Protein AF-0000000066377745 (afdb_homodimer)

Organism: Candida albicans (str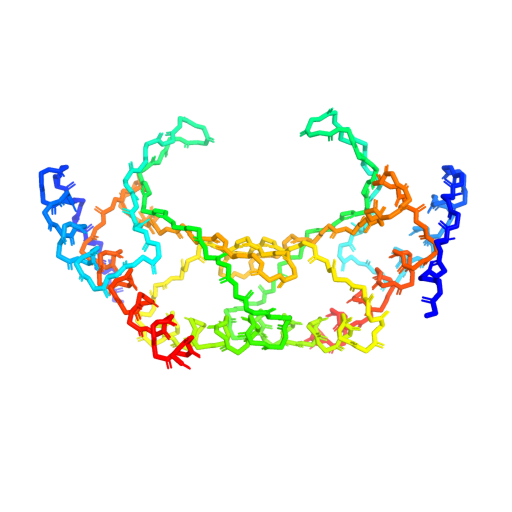ain SC5314 / ATCC MYA-2876) (NCBI:txid237561)

GO terms:
  GO:0036170 filamentous growth of a population of unicellular organisms in response to starvation (P, IMP)
  GO:0036180 filamentous growth of a population of unicellular organisms in response to biotic stimulus (P, IMP)
  GO:0030447 filamentous growth (P, IMP)
  GO:0009267 cellular response to starvation (P, IMP)

Nearest PDB structures (foldseek):
  3jst-assembly2_B  TM=9.081E-01  e=1.764E-08  Brucella melitensis
  4wil-assembly1_A  TM=8.881E-01  e=4.723E-08  Mus musculus
  1ru0-assembly1_A  TM=8.923E-01  e=5.751E-08  Mus musculus
  3hxa-assembly1_D  TM=8.837E-01  e=5.751E-08  Rattus norvegicus
  2v6u-assembly1_A  TM=8.441E-01  e=7.003E-08  Toxoplasma gondii RH

Structure (mmCIF, N/CA/C/O backbone):
data_AF-0000000066377745-model_v1
#
loop_
_entity.id
_entity.type
_entity.pdbx_description
1 polymer '4a-hydroxytetrahydrobiopterin dehydratase'
#
loop_
_atom_site.group_PDB
_atom_site.id
_atom_site.type_symbol
_atom_site.label_atom_id
_atom_site.label_alt_id
_atom_site.label_comp_id
_atom_site.label_asym_id
_atom_site.label_entity_id
_atom_site.label_seq_id
_atom_site.pdbx_PDB_ins_code
_atom_site.Cartn_x
_atom_site.Cartn_y
_atom_site.Cartn_z
_atom_site.occupancy
_atom_site.B_iso_or_equiv
_atom_site.auth_seq_id
_atom_site.auth_comp_id
_atom_site.auth_asym_id
_atom_site.auth_atom_id
_atom_site.pdbx_PDB_model_num
ATOM 1 N N . MET A 1 1 ? 21.172 22.438 -2.711 1 38.66 1 MET A N 1
ATOM 2 C CA . MET A 1 1 ? 20.328 23.234 -1.836 1 38.66 1 MET A CA 1
ATOM 3 C C . MET A 1 1 ? 19.891 22.422 -0.615 1 38.66 1 MET A C 1
ATOM 5 O O . MET A 1 1 ? 19.531 21.25 -0.734 1 38.66 1 MET A O 1
ATOM 9 N N . SER A 1 2 ? 20.266 22.812 0.542 1 44.47 2 SER A N 1
ATOM 10 C CA . SER A 1 2 ? 20.094 22.141 1.822 1 44.47 2 SER A CA 1
ATOM 11 C C . SER A 1 2 ? 18.656 21.703 2.033 1 44.47 2 SER A C 1
ATOM 13 O O . SER A 1 2 ? 17.719 22.453 1.75 1 44.47 2 SER A O 1
ATOM 15 N N . ARG A 1 3 ? 18.359 20.453 1.811 1 57.22 3 ARG A N 1
ATOM 16 C CA . ARG A 1 3 ? 16.969 20.078 1.999 1 57.22 3 ARG A CA 1
ATOM 17 C C . ARG A 1 3 ? 16.406 20.641 3.303 1 57.22 3 ARG A C 1
ATOM 19 O O . ARG A 1 3 ? 17.031 20.5 4.355 1 57.22 3 ARG A O 1
ATOM 26 N N . ARG A 1 4 ? 15.594 21.672 3.271 1 63.56 4 ARG A N 1
ATOM 27 C CA . ARG A 1 4 ? 14.984 22.281 4.449 1 63.56 4 ARG A CA 1
ATOM 28 C C . ARG A 1 4 ? 14.352 21.219 5.344 1 63.56 4 ARG A C 1
ATOM 30 O O . ARG A 1 4 ? 13.477 20.469 4.902 1 63.56 4 ARG A O 1
ATOM 37 N N . VAL A 1 5 ? 15.094 20.906 6.414 1 76.69 5 VAL A N 1
ATOM 38 C CA . VAL A 1 5 ? 14.531 20.031 7.426 1 76.69 5 VAL A CA 1
ATOM 39 C C . VAL A 1 5 ? 13.484 20.781 8.242 1 76.69 5 VAL A C 1
ATOM 41 O O . VAL A 1 5 ? 13.789 21.812 8.859 1 76.69 5 VAL A O 1
ATOM 44 N N . LEU A 1 6 ? 12.195 20.484 8.125 1 87.56 6 LEU A N 1
ATOM 45 C CA . LEU A 1 6 ? 11.125 21.094 8.914 1 87.56 6 LEU A CA 1
ATOM 46 C C . LEU A 1 6 ? 11.211 20.641 10.367 1 87.56 6 LEU A C 1
ATOM 48 O O . LEU A 1 6 ? 11.562 19.484 10.648 1 87.56 6 LEU A O 1
ATOM 52 N N . PRO A 1 7 ? 10.93 21.531 11.242 1 94.12 7 PRO A N 1
ATOM 53 C CA . PRO A 1 7 ? 10.938 21.141 12.648 1 94.12 7 PRO A CA 1
ATOM 54 C C . PRO A 1 7 ? 9.797 20.188 13.016 1 94.12 7 PRO A C 1
ATOM 56 O O . PRO A 1 7 ? 8.695 20.312 12.477 1 94.12 7 PRO A O 1
ATOM 59 N N . ALA A 1 8 ? 10.117 19.359 13.992 1 97 8 ALA A N 1
ATOM 60 C CA . ALA A 1 8 ? 9.062 18.531 14.578 1 97 8 ALA A CA 1
ATOM 61 C C . ALA A 1 8 ? 8.039 19.391 15.312 1 97 8 ALA A C 1
ATOM 63 O O . ALA A 1 8 ? 8.406 20.359 15.984 1 97 8 ALA A O 1
ATOM 64 N N . LEU A 1 9 ? 6.816 19.031 15.211 1 98 9 LEU A N 1
ATOM 65 C CA . LEU A 1 9 ? 5.75 19.734 15.93 1 98 9 LEU A CA 1
ATOM 66 C C . LEU A 1 9 ? 5.594 19.172 17.344 1 98 9 LEU A C 1
ATOM 68 O O . LEU A 1 9 ? 5.812 17.984 17.562 1 98 9 LEU A O 1
ATOM 72 N N . HIS A 1 10 ? 5.145 20.062 18.219 1 97.38 10 HIS A N 1
ATOM 73 C CA . HIS A 1 10 ? 4.699 19.594 19.531 1 97.38 10 HIS A CA 1
ATOM 74 C C . HIS A 1 10 ? 3.359 18.875 19.438 1 97.38 10 HIS A C 1
ATOM 76 O O . HIS A 1 10 ? 2.527 19.203 18.578 1 97.38 10 HIS A O 1
ATOM 82 N N . GLU A 1 11 ? 3.174 17.953 20.359 1 98 11 GLU A N 1
ATOM 83 C CA . GLU A 1 11 ? 1.97 17.141 20.312 1 98 11 GLU A CA 1
ATOM 84 C C . GLU A 1 11 ? 0.711 18 20.344 1 98 11 GLU A C 1
ATOM 86 O O . GLU A 1 11 ? -0.291 17.656 19.703 1 98 11 GLU A O 1
ATOM 91 N N . ILE A 1 12 ? 0.745 19.062 21.078 1 98.25 12 ILE A N 1
ATOM 92 C CA . ILE A 1 12 ? -0.428 19.922 21.172 1 98.25 12 ILE A CA 1
ATOM 93 C C . ILE A 1 12 ? -0.771 20.5 19.797 1 98.25 12 ILE A C 1
ATOM 95 O O . ILE A 1 12 ? -1.946 20.578 19.438 1 98.25 12 ILE A O 1
ATOM 99 N N . ALA A 1 13 ? 0.194 20.906 19.078 1 98.44 13 ALA A N 1
ATOM 100 C CA . ALA A 1 13 ? -0.013 21.422 17.719 1 98.44 13 ALA A CA 1
ATOM 101 C C . ALA A 1 13 ? -0.526 20.328 16.781 1 98.44 13 ALA A C 1
ATOM 103 O O . ALA A 1 13 ? -1.379 20.578 15.938 1 98.44 13 ALA A O 1
ATOM 104 N N . ILE A 1 14 ? -0.027 19.141 16.891 1 98.75 14 ILE A N 1
ATOM 105 C CA . ILE A 1 14 ? -0.454 18.016 16.094 1 98.75 14 ILE A CA 1
ATOM 106 C C . ILE A 1 14 ? -1.936 17.734 16.328 1 98.75 14 ILE A C 1
ATOM 108 O O . ILE A 1 14 ? -2.711 17.594 15.383 1 98.75 14 ILE A O 1
ATOM 112 N N . ARG A 1 15 ? -2.289 17.688 17.578 1 98.5 15 ARG A N 1
ATOM 113 C CA . ARG A 1 15 ? -3.662 17.375 17.953 1 98.5 15 ARG A CA 1
ATOM 114 C C . ARG A 1 15 ? -4.625 18.453 17.469 1 98.5 15 ARG A C 1
ATOM 116 O O . ARG A 1 15 ? -5.734 18.141 17.016 1 98.5 15 ARG A O 1
ATOM 123 N N . GLN A 1 16 ? -4.246 19.641 17.547 1 98.62 16 GLN A N 1
ATOM 124 C CA . GLN A 1 16 ? -5.074 20.734 17.031 1 98.62 16 GLN A CA 1
ATOM 125 C C . GLN A 1 16 ? -5.258 20.609 15.516 1 98.62 16 GLN A C 1
ATOM 127 O O . GLN A 1 16 ? -6.363 20.797 15.008 1 98.62 16 GLN A O 1
ATOM 132 N N . GLY A 1 17 ? -4.145 20.344 14.812 1 98.75 17 GLY A N 1
ATOM 133 C CA . GLY A 1 17 ? -4.242 20.125 13.383 1 98.75 17 GLY A CA 1
ATOM 134 C C . GLY A 1 17 ? -5.188 18.984 13.023 1 98.75 17 GLY A C 1
ATOM 135 O O . GLY A 1 17 ? -5.977 19.109 12.086 1 98.75 17 GLY A O 1
ATOM 136 N N . LEU A 1 18 ? -5.098 17.953 13.789 1 98.88 18 LEU A N 1
ATOM 137 C CA . LEU A 1 18 ? -5.938 16.781 13.531 1 98.88 18 LEU A CA 1
ATOM 138 C C . LEU A 1 18 ? -7.406 17.109 13.781 1 98.88 18 LEU A C 1
ATOM 140 O O . LEU A 1 18 ? -8.289 16.578 13.094 1 98.88 18 LEU A O 1
ATOM 144 N N . GLU A 1 19 ? -7.633 17.906 14.797 1 98.69 19 GLU A N 1
ATOM 145 C CA . GLU A 1 19 ? -9.008 18.344 15.031 1 98.69 19 GLU A CA 1
ATOM 146 C C . GLU A 1 19 ? -9.586 19.031 13.797 1 98.69 19 GLU A C 1
ATOM 148 O O . GLU A 1 19 ? -10.727 18.766 13.406 1 98.69 19 GLU A O 1
ATOM 153 N N . ASN A 1 20 ? -8.852 19.906 13.234 1 98.56 20 ASN A N 1
ATOM 154 C CA . ASN A 1 20 ? -9.281 20.609 12.039 1 98.56 20 ASN A CA 1
ATOM 155 C C . ASN A 1 20 ? -9.508 19.656 10.875 1 98.56 20 ASN A C 1
ATOM 157 O O . ASN A 1 20 ? -10.508 19.75 10.164 1 98.56 20 ASN A O 1
ATOM 161 N N . ILE A 1 21 ? -8.656 18.75 10.641 1 98.81 21 ILE A N 1
ATOM 162 C CA . ILE A 1 21 ? -8.734 17.781 9.547 1 98.81 21 ILE A CA 1
ATOM 163 C C . ILE A 1 21 ? -9.953 16.891 9.742 1 98.81 21 ILE A C 1
ATOM 165 O O . ILE A 1 21 ? -10.711 16.641 8.805 1 98.81 21 ILE A O 1
ATOM 169 N N . ASN A 1 22 ? -10.125 16.453 10.953 1 98.75 22 ASN A N 1
ATOM 170 C CA . ASN A 1 22 ? -11.164 15.469 11.242 1 98.75 22 ASN A CA 1
ATOM 171 C C . ASN A 1 22 ? -12.555 16.094 11.18 1 98.75 22 ASN A C 1
ATOM 173 O O . ASN A 1 22 ? -13.555 15.375 11.062 1 98.75 22 ASN A O 1
ATOM 177 N N . GLN A 1 23 ? -12.602 17.344 11.203 1 98.38 23 GLN A N 1
ATOM 178 C CA . GLN A 1 23 ? -13.875 18.031 11.023 1 98.38 23 GLN A CA 1
ATOM 179 C C . GLN A 1 23 ? -14.398 17.859 9.602 1 98.38 23 GLN A C 1
ATOM 181 O O . GLN A 1 23 ? -15.594 18.016 9.344 1 98.38 23 GLN A O 1
ATOM 186 N N . LEU A 1 24 ? -13.5 17.594 8.719 1 97.56 24 LEU A N 1
ATOM 187 C CA . LEU A 1 24 ? -13.898 17.391 7.328 1 97.56 24 LEU A CA 1
ATOM 188 C C . LEU A 1 24 ? -14.766 16.156 7.176 1 97.56 24 LEU A C 1
ATOM 190 O O . LEU A 1 24 ? -15.469 16 6.176 1 97.56 24 LEU A O 1
ATOM 194 N N . GLY A 1 25 ? -14.656 15.148 8.117 1 97.31 25 GLY A N 1
ATOM 195 C CA . GLY A 1 25 ? -15.5 13.961 8.078 1 97.31 25 GLY A CA 1
ATOM 196 C C . GLY A 1 25 ? -14.758 12.695 8.461 1 97.31 25 GLY A C 1
ATOM 197 O O . GLY A 1 25 ? -13.562 12.734 8.758 1 97.31 25 GLY A O 1
ATOM 198 N N . TYR A 1 26 ? -15.516 11.57 8.352 1 97.88 26 TYR A N 1
ATOM 199 C CA . TYR A 1 26 ? -14.961 10.258 8.648 1 97.88 26 TYR A CA 1
ATOM 200 C C . TYR A 1 26 ? -14.344 9.633 7.406 1 97.88 26 TYR A C 1
ATOM 202 O O . TYR A 1 26 ? -14.773 9.906 6.285 1 97.88 26 TYR A O 1
ATOM 210 N N . PRO A 1 27 ? -13.383 8.766 7.676 1 98.62 27 PRO A N 1
ATOM 211 C CA . PRO A 1 27 ? -12.758 8.375 8.945 1 98.62 27 PRO A CA 1
ATOM 212 C C . PRO A 1 27 ? -11.82 9.453 9.492 1 98.62 27 PRO A C 1
ATOM 214 O O . PRO A 1 27 ? -11.508 10.414 8.789 1 98.62 27 PRO A O 1
ATOM 217 N N . HIS A 1 28 ? -11.383 9.289 10.664 1 98.81 28 HIS A N 1
ATOM 218 C CA . HIS A 1 28 ? -10.547 10.281 11.328 1 98.81 28 HIS A CA 1
ATOM 219 C C . HIS A 1 28 ? -9.07 9.883 11.289 1 98.81 28 HIS A C 1
ATOM 221 O O . HIS A 1 28 ? -8.742 8.711 11.469 1 98.81 28 HIS A O 1
ATOM 227 N N . TRP A 1 29 ? -8.273 10.836 11.062 1 98.94 29 TRP A N 1
ATOM 228 C CA . TRP A 1 29 ? -6.832 10.703 11.266 1 98.94 29 TRP A CA 1
ATOM 229 C C . TRP A 1 29 ? -6.492 10.648 12.75 1 98.94 29 TRP A C 1
ATOM 231 O O . TRP A 1 29 ? -7.133 11.32 13.562 1 98.94 29 TRP A O 1
ATOM 241 N N . SER A 1 30 ? -5.449 9.945 13.023 1 98.88 30 SER A N 1
ATOM 242 C CA . SER A 1 30 ? -5 9.805 14.406 1 98.88 30 SER A CA 1
ATOM 243 C C . SER A 1 30 ? -3.488 9.992 14.516 1 98.88 30 SER A C 1
ATOM 245 O O . SER A 1 30 ? -2.766 9.844 13.531 1 98.88 30 SER A O 1
ATOM 247 N N . PHE A 1 31 ? -3.07 10.352 15.719 1 98.88 31 PHE A N 1
ATOM 248 C CA . PHE A 1 31 ? -1.66 10.438 16.078 1 98.88 31 PHE A CA 1
ATOM 249 C C . PHE A 1 31 ? -1.226 9.195 16.844 1 98.88 31 PHE A C 1
ATOM 251 O O . PHE A 1 31 ? -1.841 8.836 17.859 1 98.88 31 PHE A O 1
ATOM 258 N N . VAL A 1 32 ? -0.205 8.562 16.312 1 98.44 32 VAL A N 1
ATOM 259 C CA . VAL A 1 32 ? 0.261 7.328 16.938 1 98.44 32 VAL A CA 1
ATOM 260 C C . VAL A 1 32 ? 1.771 7.402 17.156 1 98.44 32 VAL A C 1
ATOM 262 O O . VAL A 1 32 ? 2.504 7.922 16.328 1 98.44 32 VAL A O 1
ATOM 265 N N . LYS A 1 33 ? 2.229 6.941 18.25 1 97.31 33 LYS A N 1
ATOM 266 C CA . LYS A 1 33 ? 3.646 6.746 18.531 1 97.31 33 LYS A CA 1
ATOM 267 C C . LYS A 1 33 ? 4.039 5.277 18.391 1 97.31 33 LYS A C 1
ATOM 269 O O . LYS A 1 33 ? 3.477 4.406 19.047 1 97.31 33 LYS A O 1
ATOM 274 N N . LEU A 1 34 ? 4.891 5.074 17.531 1 96.12 34 LEU A N 1
ATOM 275 C CA . LEU A 1 34 ? 5.398 3.729 17.297 1 96.12 34 LEU A CA 1
ATOM 276 C C . LEU A 1 34 ? 6.66 3.475 18.125 1 96.12 34 LEU A C 1
ATOM 278 O O . LEU A 1 34 ? 7.5 4.367 18.266 1 96.12 34 LEU A O 1
ATOM 282 N N . ASP A 1 35 ? 6.828 2.262 18.516 1 94.94 35 ASP A N 1
ATOM 283 C CA . ASP A 1 35 ? 7.969 1.915 19.344 1 94.94 35 ASP A CA 1
ATOM 284 C C . ASP A 1 35 ? 9.094 1.305 18.516 1 94.94 35 ASP A C 1
ATOM 286 O O . ASP A 1 35 ? 10.273 1.494 18.828 1 94.94 35 ASP A O 1
ATOM 290 N N . GLU A 1 36 ? 8.734 0.525 17.5 1 89.69 36 GLU A N 1
ATOM 291 C CA . GLU A 1 36 ? 9.742 -0.194 16.719 1 89.69 36 GLU A CA 1
ATOM 292 C C . GLU A 1 36 ? 9.422 -0.153 15.234 1 89.69 36 GLU A C 1
ATOM 294 O O . GLU A 1 36 ? 8.469 -0.787 14.781 1 89.69 36 GLU A O 1
ATOM 299 N N . PRO A 1 37 ? 10.359 0.511 14.594 1 89.25 37 PRO A N 1
ATOM 300 C CA . PRO A 1 37 ? 11.266 1.55 15.086 1 89.25 37 PRO A CA 1
ATOM 301 C C . PRO A 1 37 ? 10.531 2.746 15.688 1 89.25 37 PRO A C 1
ATOM 303 O O . PRO A 1 37 ? 9.352 2.969 15.375 1 89.25 37 PRO A O 1
ATOM 306 N N . PRO A 1 38 ? 11.133 3.469 16.516 1 93.81 38 PRO A N 1
ATOM 307 C CA . PRO A 1 38 ? 10.461 4.629 17.109 1 93.81 38 PRO A CA 1
ATOM 308 C C . PRO A 1 38 ? 10.07 5.676 16.062 1 93.81 38 PRO A C 1
ATOM 310 O O . PRO A 1 38 ? 10.898 6.074 15.242 1 93.81 38 PRO A O 1
ATOM 313 N N . ALA A 1 39 ? 8.836 6.055 16.062 1 96.69 39 ALA A N 1
ATOM 314 C CA . ALA A 1 39 ? 8.328 7.062 15.133 1 96.69 39 ALA A CA 1
ATOM 315 C C . ALA A 1 39 ? 7.012 7.648 15.633 1 96.69 39 ALA A C 1
ATOM 317 O O . ALA A 1 39 ? 6.258 6.984 16.344 1 96.69 39 ALA A O 1
ATOM 318 N N . HIS A 1 40 ? 6.824 8.898 15.336 1 97.81 40 HIS A N 1
ATOM 319 C CA . HIS A 1 40 ? 5.512 9.531 15.406 1 97.81 40 HIS A CA 1
ATOM 320 C C . HIS A 1 40 ? 4.859 9.609 14.031 1 97.81 40 HIS A C 1
ATOM 322 O O . HIS A 1 40 ? 5.469 10.086 13.07 1 97.81 40 HIS A O 1
ATOM 328 N N . VAL A 1 41 ? 3.617 9.133 14.008 1 98.56 41 VAL A N 1
ATOM 329 C CA . VAL A 1 41 ? 2.998 9.094 12.688 1 98.56 41 VAL A CA 1
ATOM 330 C C . VAL A 1 41 ? 1.552 9.57 12.781 1 98.56 41 VAL A C 1
ATOM 332 O O . VAL A 1 41 ? 0.92 9.453 13.836 1 98.56 41 VAL A O 1
ATOM 335 N N . LEU A 1 42 ? 1.117 10.172 11.719 1 98.94 42 LEU A N 1
ATOM 336 C CA . LEU A 1 42 ? -0.312 10.305 11.453 1 98.94 42 LEU A CA 1
ATOM 337 C C . LEU A 1 42 ? -0.839 9.102 10.68 1 98.94 42 LEU A C 1
ATOM 339 O O . LEU A 1 42 ? -0.185 8.617 9.758 1 98.94 42 LEU A O 1
ATOM 343 N N . THR A 1 43 ? -1.988 8.609 11.086 1 98.94 43 THR A N 1
ATOM 344 C CA . THR A 1 43 ? -2.496 7.418 10.414 1 98.94 43 THR A CA 1
ATOM 345 C C . THR A 1 43 ? -4 7.527 10.18 1 98.94 43 THR A C 1
ATOM 347 O O . THR A 1 43 ? -4.691 8.25 10.898 1 98.94 43 THR A O 1
ATOM 350 N N . VAL A 1 44 ? -4.484 6.84 9.164 1 98.94 44 VAL A N 1
ATOM 351 C CA . VAL A 1 44 ? -5.906 6.77 8.859 1 98.94 44 VAL A CA 1
ATOM 352 C C . VAL A 1 44 ? -6.219 5.449 8.156 1 98.94 44 VAL A C 1
ATOM 354 O O . VAL A 1 44 ? -5.336 4.836 7.555 1 98.94 44 VAL A O 1
ATOM 357 N N . HIS A 1 45 ? -7.395 4.98 8.305 1 98.88 45 HIS A N 1
ATOM 358 C CA . HIS A 1 45 ? -7.91 3.785 7.645 1 98.88 45 HIS A CA 1
ATOM 359 C C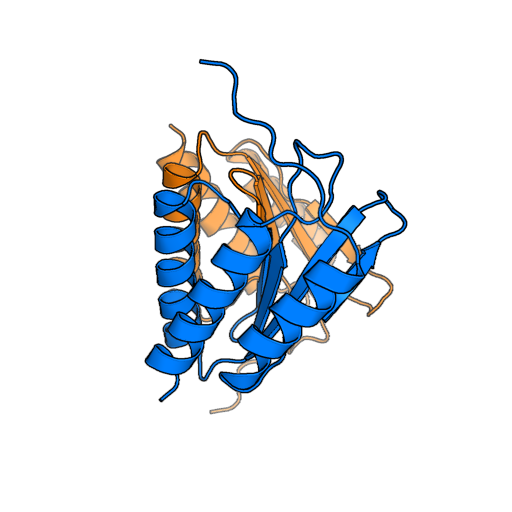 . HIS A 1 45 ? -9.117 4.113 6.773 1 98.88 45 HIS A C 1
ATOM 361 O O . HIS A 1 45 ? -10.18 4.473 7.289 1 98.88 45 HIS A O 1
ATOM 367 N N . TYR A 1 46 ? -8.977 3.951 5.469 1 98.88 46 TYR A N 1
ATOM 368 C CA . TYR A 1 46 ? -10.07 4.18 4.531 1 98.88 46 TYR A CA 1
ATOM 369 C C . TYR A 1 46 ? -10.641 2.857 4.031 1 98.88 46 TYR A C 1
ATOM 371 O O . TYR A 1 46 ? -9.93 1.851 3.969 1 98.88 46 TYR A O 1
ATOM 379 N N . GLN A 1 47 ? -11.914 2.865 3.738 1 98.62 47 GLN A N 1
ATOM 380 C CA . GLN A 1 47 ? -12.586 1.812 2.986 1 98.62 47 GLN A CA 1
ATOM 381 C C . GLN A 1 47 ? -13.414 2.396 1.845 1 98.62 47 GLN A C 1
ATOM 383 O O . GLN A 1 47 ? -14.258 3.27 2.066 1 98.62 47 GLN A O 1
ATOM 388 N N . LEU A 1 48 ? -13.117 1.937 0.682 1 98.5 48 LEU A N 1
ATOM 389 C CA . LEU A 1 48 ? -13.828 2.451 -0.485 1 98.5 48 LEU A CA 1
ATOM 390 C C . LEU A 1 48 ? -14.797 1.411 -1.035 1 98.5 48 LEU A C 1
ATOM 392 O O . LEU A 1 48 ? -14.93 0.32 -0.475 1 98.5 48 LEU A O 1
ATOM 396 N N . LYS A 1 49 ? -15.5 1.747 -2.076 1 97.75 49 LYS A N 1
ATOM 397 C CA . LYS A 1 49 ? -16.625 0.948 -2.559 1 97.75 49 LYS A CA 1
ATOM 398 C C . LYS A 1 49 ? -16.141 -0.344 -3.211 1 97.75 49 LYS A C 1
ATOM 400 O O . LYS A 1 49 ? -16.734 -1.404 -3.02 1 97.75 49 LYS A O 1
ATOM 405 N N . ASN A 1 50 ? -15.18 -0.235 -4.062 1 97.88 50 ASN A N 1
ATOM 406 C CA . ASN A 1 50 ? -14.625 -1.359 -4.809 1 97.88 50 ASN A CA 1
ATOM 407 C C . ASN A 1 50 ? -13.172 -1.11 -5.203 1 97.88 50 ASN A C 1
ATOM 409 O O . ASN A 1 50 ? -12.602 -0.075 -4.859 1 97.88 50 ASN A O 1
ATOM 413 N N . PHE A 1 51 ? -12.617 -2.109 -5.855 1 98.12 51 PHE A N 1
ATOM 414 C CA . PHE A 1 51 ? -11.203 -2.039 -6.223 1 98.12 51 PHE A CA 1
ATOM 415 C C . PHE A 1 51 ? -10.953 -0.878 -7.176 1 98.12 51 PHE A C 1
ATOM 417 O O . PHE A 1 51 ? -9.953 -0.161 -7.039 1 98.12 51 PHE A O 1
ATOM 424 N N . LYS A 1 52 ? -11.828 -0.68 -8.109 1 97.81 52 LYS A N 1
ATOM 425 C CA . LYS A 1 52 ? -11.664 0.385 -9.102 1 97.81 52 LYS A CA 1
ATOM 426 C C . LYS A 1 52 ? -11.609 1.753 -8.422 1 97.81 52 LYS A C 1
ATOM 428 O O . LYS A 1 52 ? -10.695 2.543 -8.695 1 97.81 52 LYS A O 1
ATOM 433 N N . THR A 1 53 ? -12.508 2.045 -7.559 1 98.38 53 THR A N 1
ATOM 434 C CA . THR A 1 53 ? -12.555 3.318 -6.852 1 98.38 53 THR A CA 1
ATOM 435 C C . THR A 1 53 ? -11.352 3.469 -5.93 1 98.38 53 THR A C 1
ATOM 437 O O . THR A 1 53 ? -10.836 4.574 -5.75 1 98.38 53 THR A O 1
ATOM 440 N N . THR A 1 54 ? -10.961 2.363 -5.344 1 98.75 54 THR A N 1
ATOM 441 C CA . THR A 1 54 ? -9.789 2.373 -4.48 1 98.75 54 THR A CA 1
ATOM 442 C C . THR A 1 54 ? -8.547 2.826 -5.25 1 98.75 54 THR A C 1
ATOM 444 O O . THR A 1 54 ? -7.797 3.682 -4.781 1 98.75 54 THR A O 1
ATOM 447 N N . TRP A 1 55 ? -8.406 2.328 -6.438 1 98.69 55 TRP A N 1
ATOM 448 C CA . TRP A 1 55 ? -7.191 2.662 -7.18 1 98.69 55 TRP A CA 1
ATOM 449 C C . TRP A 1 55 ? -7.281 4.066 -7.766 1 98.69 55 TRP A C 1
ATOM 451 O O . TRP A 1 55 ? -6.27 4.762 -7.887 1 98.69 55 TRP A O 1
ATOM 461 N N . GLU A 1 56 ? -8.461 4.508 -8.055 1 98.56 56 GLU A N 1
ATOM 462 C CA . GLU A 1 56 ? -8.633 5.914 -8.406 1 98.56 56 GLU A CA 1
ATOM 463 C C . GLU A 1 56 ? -8.18 6.832 -7.273 1 98.56 56 GLU A C 1
ATOM 465 O O . GLU A 1 56 ? -7.48 7.816 -7.504 1 98.56 56 GLU A O 1
ATOM 470 N N . PHE A 1 57 ? -8.609 6.508 -6.105 1 98.88 57 PHE A N 1
ATOM 471 C CA . PHE A 1 57 ? -8.219 7.266 -4.922 1 98.88 57 PHE A CA 1
ATOM 472 C C . PHE A 1 57 ? -6.711 7.227 -4.727 1 98.88 57 PHE A C 1
ATOM 474 O O . PHE A 1 57 ? -6.078 8.266 -4.508 1 98.88 57 PHE A O 1
ATOM 481 N N . LEU A 1 58 ? -6.121 6.062 -4.871 1 98.94 58 LEU A N 1
ATOM 482 C CA . LEU A 1 58 ? -4.688 5.898 -4.664 1 98.94 58 LEU A CA 1
ATOM 483 C C . LEU A 1 58 ? -3.895 6.672 -5.711 1 98.94 58 LEU A C 1
ATOM 485 O O . LEU A 1 58 ? -2.85 7.25 -5.402 1 98.94 58 LEU A O 1
ATOM 489 N N . ASN A 1 59 ? -4.395 6.691 -6.918 1 98.81 59 ASN A N 1
ATOM 490 C CA . ASN A 1 59 ? -3.742 7.5 -7.941 1 98.81 59 ASN A CA 1
ATOM 491 C C . ASN A 1 59 ? -3.801 8.984 -7.609 1 98.81 59 ASN A C 1
ATOM 493 O O . ASN A 1 59 ? -2.844 9.719 -7.855 1 98.81 59 ASN A O 1
ATOM 497 N N . SER A 1 60 ? -4.887 9.422 -7.082 1 98.62 60 SER A N 1
ATOM 498 C CA . SER A 1 60 ? -5 10.82 -6.676 1 98.62 60 SER A CA 1
ATOM 499 C C . SER A 1 60 ? -4.043 11.141 -5.527 1 98.62 60 SER A C 1
ATOM 501 O O . SER A 1 60 ? -3.461 12.219 -5.48 1 98.62 60 SER A O 1
ATOM 503 N N . VAL A 1 61 ? -3.912 10.25 -4.602 1 98.81 61 VAL A N 1
ATOM 504 C CA . VAL A 1 61 ? -2.98 10.414 -3.492 1 98.81 61 VAL A CA 1
ATOM 505 C C . VAL A 1 61 ? -1.55 10.492 -4.023 1 98.81 61 VAL A C 1
ATOM 507 O O . VAL A 1 61 ? -0.745 11.289 -3.539 1 98.81 61 VAL A O 1
ATOM 510 N N . ALA A 1 62 ? -1.257 9.672 -4.984 1 98.81 62 ALA A N 1
ATOM 511 C CA . ALA A 1 62 ? 0.075 9.68 -5.586 1 98.81 62 ALA A CA 1
ATOM 512 C C . ALA A 1 62 ? 0.377 11.023 -6.234 1 98.81 62 ALA A C 1
ATOM 514 O O . ALA A 1 62 ? 1.502 11.523 -6.152 1 98.81 62 ALA A O 1
ATOM 515 N N . GLU A 1 63 ? -0.564 11.547 -6.867 1 98.38 63 GLU A N 1
ATOM 516 C CA . GLU A 1 63 ? -0.394 12.867 -7.473 1 98.38 63 GLU A CA 1
ATOM 517 C C . GLU A 1 63 ? -0.124 13.93 -6.414 1 98.38 63 GLU A C 1
ATOM 519 O O . GLU A 1 63 ? 0.73 14.797 -6.605 1 98.38 63 GLU A O 1
ATOM 524 N N . LEU A 1 64 ? -0.865 13.922 -5.348 1 98.38 64 LEU A N 1
ATOM 525 C CA . LEU A 1 64 ? -0.633 14.844 -4.238 1 98.38 64 LEU A CA 1
ATOM 526 C C . LEU A 1 64 ? 0.781 14.688 -3.691 1 98.38 64 LEU A C 1
ATOM 528 O O . LEU A 1 64 ? 1.465 15.68 -3.434 1 98.38 64 LEU A O 1
ATOM 532 N N . ALA A 1 65 ? 1.206 13.461 -3.492 1 98.5 65 ALA A N 1
ATOM 533 C CA . ALA A 1 65 ? 2.525 13.156 -2.943 1 98.5 65 ALA A CA 1
ATOM 534 C C . ALA A 1 65 ? 3.633 13.719 -3.832 1 98.5 65 ALA A C 1
ATOM 536 O O . ALA A 1 65 ? 4.594 14.312 -3.336 1 98.5 65 ALA A O 1
ATOM 537 N N . ALA A 1 66 ? 3.414 13.523 -5.121 1 97.94 66 ALA A N 1
ATOM 538 C CA . ALA A 1 66 ? 4.387 14.031 -6.086 1 97.94 66 ALA A CA 1
ATOM 539 C C . ALA A 1 66 ? 4.441 15.555 -6.055 1 97.94 66 ALA A C 1
ATOM 541 O O . ALA A 1 66 ? 5.523 16.141 -6.062 1 97.94 6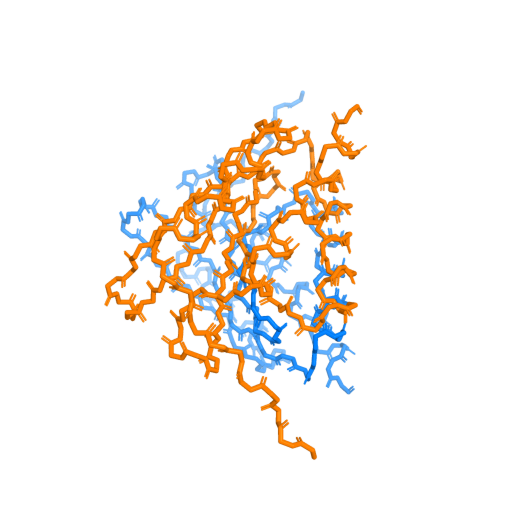6 ALA A O 1
ATOM 542 N N . SER A 1 67 ? 3.334 16.141 -5.984 1 97.38 67 SER A N 1
ATOM 543 C CA . SER A 1 67 ? 3.23 17.594 -6.023 1 97.38 67 SER A CA 1
ATOM 544 C C . SER A 1 67 ? 3.824 18.219 -4.77 1 97.38 67 SER A C 1
ATOM 546 O O . SER A 1 67 ? 4.461 19.281 -4.836 1 97.38 67 SER A O 1
ATOM 548 N N . LYS A 1 68 ? 3.678 17.609 -3.631 1 96 68 LYS A N 1
ATOM 549 C CA . LYS A 1 68 ? 4.098 18.156 -2.344 1 96 68 LYS A CA 1
ATOM 550 C C . LYS A 1 68 ? 5.477 17.641 -1.949 1 96 68 LYS A C 1
ATOM 552 O O . LYS A 1 68 ? 6.055 18.094 -0.958 1 96 68 LYS A O 1
ATOM 557 N N . ARG A 1 69 ? 5.918 16.656 -2.73 1 95.31 69 ARG A N 1
ATOM 558 C CA . ARG A 1 69 ? 7.188 16 -2.441 1 95.31 69 ARG A CA 1
ATOM 559 C C . ARG A 1 69 ? 7.195 15.422 -1.028 1 95.31 69 ARG A C 1
ATOM 561 O O . ARG A 1 69 ? 8.164 15.609 -0.285 1 95.31 69 ARG A O 1
ATOM 568 N N . HIS A 1 70 ? 6.195 14.891 -0.64 1 96.88 70 HIS A N 1
ATOM 569 C CA . HIS A 1 70 ? 5.984 14.219 0.637 1 96.88 70 HIS A CA 1
ATOM 570 C C . HIS A 1 70 ? 5.234 12.906 0.448 1 96.88 70 HIS A C 1
ATOM 572 O O . HIS A 1 70 ? 4.039 12.906 0.145 1 96.88 70 HIS A O 1
ATOM 578 N N . HIS A 1 71 ? 5.977 11.836 0.644 1 97.5 71 HIS A N 1
ATOM 579 C CA . HIS A 1 71 ? 5.461 10.531 0.236 1 97.5 71 HIS A CA 1
ATOM 580 C C . HIS A 1 71 ? 4.969 9.734 1.438 1 97.5 71 HIS A C 1
ATOM 582 O O . HIS A 1 71 ? 5.73 9.484 2.377 1 97.5 71 HIS A O 1
ATOM 588 N N . PRO A 1 72 ? 3.732 9.305 1.371 1 98.62 72 PRO A N 1
ATOM 589 C CA . PRO A 1 72 ? 3.186 8.469 2.447 1 98.62 72 PRO A CA 1
ATOM 590 C C . PRO A 1 72 ? 3.625 7.012 2.35 1 98.62 72 PRO A C 1
ATOM 592 O O . PRO A 1 72 ? 4.109 6.578 1.302 1 98.62 72 PRO A O 1
ATOM 595 N N . THR A 1 73 ? 3.514 6.336 3.473 1 98.5 73 THR A N 1
ATOM 596 C CA . THR A 1 73 ? 3.414 4.879 3.441 1 98.5 73 THR A CA 1
ATOM 597 C C . THR A 1 73 ? 1.967 4.441 3.238 1 98.5 73 THR A C 1
ATOM 599 O O . THR A 1 73 ? 1.055 4.977 3.871 1 98.5 73 THR A O 1
ATOM 602 N N . ILE A 1 74 ? 1.739 3.502 2.348 1 98.94 74 ILE A N 1
ATOM 603 C CA . ILE A 1 74 ? 0.398 3.039 2.01 1 98.94 74 ILE A CA 1
ATOM 604 C C . ILE A 1 74 ? 0.329 1.519 2.139 1 98.94 74 ILE A C 1
ATOM 606 O O . ILE A 1 74 ? 1.217 0.809 1.66 1 98.94 74 ILE A O 1
ATOM 610 N N . ILE A 1 75 ? -0.625 1.015 2.811 1 98.88 75 ILE A N 1
ATOM 611 C CA . ILE A 1 75 ? -1.015 -0.391 2.822 1 98.88 75 ILE A CA 1
ATOM 612 C C . ILE A 1 75 ? -2.426 -0.54 2.258 1 98.88 75 ILE A C 1
ATOM 614 O O . ILE A 1 75 ? -3.357 0.129 2.711 1 98.88 75 ILE A O 1
ATOM 618 N N . THR A 1 76 ? -2.564 -1.412 1.272 1 98.88 76 THR A N 1
ATOM 619 C CA . THR A 1 76 ? -3.891 -1.549 0.684 1 98.88 76 THR A CA 1
ATOM 620 C C . THR A 1 76 ? -4.176 -3.004 0.321 1 98.88 76 THR A C 1
ATOM 622 O O . THR A 1 76 ? -3.273 -3.73 -0.106 1 98.88 76 THR A O 1
ATOM 625 N N . THR A 1 77 ? -5.371 -3.42 0.459 1 98.06 77 THR A N 1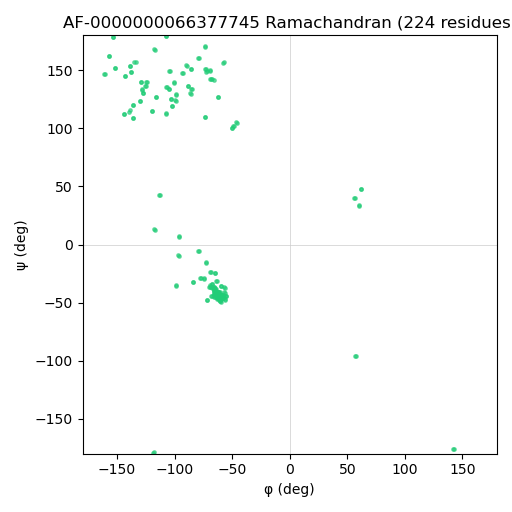
ATOM 626 C CA . THR A 1 77 ? -5.941 -4.695 0.041 1 98.06 77 THR A CA 1
ATOM 627 C C . THR A 1 77 ? -7.379 -4.516 -0.436 1 98.06 77 THR A C 1
ATOM 629 O O . THR A 1 77 ? -8.266 -4.18 0.355 1 98.06 77 THR A O 1
ATOM 632 N N . TYR A 1 78 ? -7.543 -4.719 -1.664 1 97.5 78 TYR A N 1
ATOM 633 C CA . TYR A 1 78 ? -8.836 -4.57 -2.328 1 97.5 78 TYR A CA 1
ATOM 634 C C . TYR A 1 78 ? -9.391 -3.166 -2.127 1 97.5 78 TYR A C 1
ATOM 636 O O . TYR A 1 78 ? -8.938 -2.213 -2.764 1 97.5 78 TYR A O 1
ATOM 644 N N . ASN A 1 79 ? -10.266 -3.012 -1.123 1 98.5 79 ASN A N 1
ATOM 645 C CA . ASN A 1 79 ? -10.914 -1.71 -1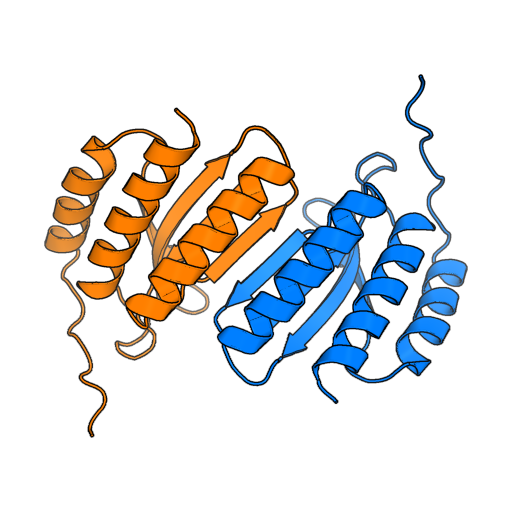.001 1 98.5 79 ASN A CA 1
ATOM 646 C C . ASN A 1 79 ? -10.562 -1.03 0.319 1 98.5 79 ASN A C 1
ATOM 648 O O . ASN A 1 79 ? -11.219 -0.068 0.721 1 98.5 79 ASN A O 1
ATOM 652 N N . LYS A 1 80 ? -9.547 -1.609 0.971 1 98.81 80 LYS A N 1
ATOM 653 C CA . LYS A 1 80 ? -9.062 -1.054 2.232 1 98.81 80 LYS A CA 1
ATOM 654 C C . LYS A 1 80 ? -7.711 -0.367 2.051 1 98.81 80 LYS A C 1
ATOM 656 O O . LYS A 1 80 ? -6.82 -0.903 1.389 1 98.81 80 LYS A O 1
ATOM 661 N N . VAL A 1 81 ? -7.566 0.826 2.643 1 98.94 81 VAL A N 1
ATOM 662 C CA . VAL A 1 81 ? -6.355 1.624 2.492 1 98.94 81 VAL A CA 1
ATOM 663 C C . VAL A 1 81 ? -5.938 2.186 3.848 1 98.94 81 VAL A C 1
ATOM 665 O O . VAL A 1 81 ? -6.688 2.936 4.477 1 98.94 81 VAL A O 1
ATOM 668 N N . ASP A 1 82 ? -4.781 1.849 4.258 1 98.94 82 ASP A N 1
ATOM 669 C CA . ASP A 1 82 ? -4.133 2.477 5.406 1 98.94 82 ASP A CA 1
ATOM 670 C C . ASP A 1 82 ? -3.025 3.428 4.953 1 98.94 82 ASP A C 1
ATOM 672 O O . ASP A 1 82 ? -2.18 3.061 4.133 1 98.94 82 ASP A O 1
ATOM 676 N N . ILE A 1 83 ? -3.023 4.598 5.527 1 98.94 83 ILE A N 1
ATOM 677 C CA . ILE A 1 83 ? -1.999 5.578 5.184 1 98.94 83 ILE A CA 1
ATOM 678 C C . ILE A 1 83 ? -1.278 6.039 6.449 1 98.94 83 ILE A C 1
ATOM 680 O O . ILE A 1 83 ? -1.911 6.27 7.48 1 98.94 83 ILE A O 1
ATOM 684 N N . GLN A 1 84 ? -0.016 6.137 6.379 1 98.75 84 GLN A N 1
ATOM 685 C CA . GLN A 1 84 ? 0.827 6.703 7.426 1 98.75 84 GLN A CA 1
ATOM 686 C C . GLN A 1 84 ? 1.689 7.84 6.887 1 98.75 84 GLN A C 1
ATOM 688 O O . GLN A 1 84 ? 2.223 7.75 5.781 1 98.75 84 GLN A O 1
ATOM 693 N N . LEU A 1 85 ? 1.811 8.883 7.699 1 98.69 85 LEU A N 1
ATOM 694 C CA . LEU A 1 85 ? 2.631 10.031 7.355 1 98.69 85 LEU A CA 1
ATOM 695 C C . LEU A 1 85 ? 3.609 10.359 8.477 1 98.69 85 LEU A C 1
ATOM 697 O O . LEU A 1 85 ? 3.229 10.391 9.648 1 98.69 85 LEU A O 1
ATOM 701 N N . THR A 1 86 ? 4.801 10.578 8.156 1 98.06 86 THR A N 1
ATOM 702 C CA . THR A 1 86 ? 5.879 11.039 9.023 1 98.06 86 THR A CA 1
ATOM 703 C C . THR A 1 86 ? 6.98 11.711 8.211 1 98.06 86 THR A C 1
ATOM 705 O O . THR A 1 86 ? 7.031 11.562 6.988 1 98.06 86 THR A O 1
ATOM 708 N N . THR A 1 87 ? 7.801 12.469 8.883 1 96.81 87 THR A N 1
ATOM 709 C CA . THR A 1 87 ? 8.961 13.062 8.219 1 96.81 87 THR A CA 1
ATOM 710 C C . THR A 1 87 ? 10.242 12.383 8.672 1 96.81 87 THR A C 1
ATOM 712 O O . THR A 1 87 ? 10.68 12.555 9.812 1 96.81 87 THR A O 1
ATOM 715 N N . HIS A 1 88 ? 10.805 11.711 7.711 1 92.56 88 HIS A N 1
ATOM 716 C CA . HIS A 1 88 ? 11.977 10.898 8.016 1 92.56 88 HIS A CA 1
ATOM 717 C C . HIS A 1 88 ? 13.172 11.773 8.391 1 92.56 88 HIS A C 1
ATOM 719 O O . HIS A 1 88 ? 13.961 11.414 9.266 1 92.56 88 HIS A O 1
ATOM 725 N N . ASP A 1 89 ? 13.266 12.93 7.785 1 90.81 89 ASP A N 1
ATOM 726 C CA . ASP A 1 89 ? 14.422 13.797 7.996 1 90.81 89 ASP A CA 1
ATOM 727 C C . ASP A 1 89 ? 14.297 14.562 9.312 1 90.81 89 ASP A C 1
ATOM 729 O O . ASP A 1 89 ? 15.234 15.25 9.727 1 90.81 89 ASP A O 1
ATOM 733 N N . SER A 1 90 ? 13.234 14.453 9.969 1 93.12 90 SER A N 1
ATOM 734 C CA . SER A 1 90 ? 13.016 15.047 11.281 1 93.12 90 SER A CA 1
ATOM 735 C C . SER A 1 90 ? 12.883 13.977 12.359 1 93.12 90 SER A C 1
ATOM 737 O O . SER A 1 90 ? 11.945 14 13.156 1 93.12 90 SER A O 1
ATOM 739 N N . ASP A 1 91 ? 13.781 12.984 12.242 1 91.94 91 ASP A N 1
ATOM 740 C CA . ASP A 1 91 ? 13.844 11.891 13.211 1 91.94 91 ASP A CA 1
ATOM 741 C C . ASP A 1 91 ? 12.523 11.125 13.266 1 91.94 91 ASP A C 1
ATOM 743 O O . ASP A 1 91 ? 12.031 10.812 14.352 1 91.94 91 ASP A O 1
ATOM 747 N N . ASN A 1 92 ? 11.844 11.008 12.195 1 95.81 92 ASN A N 1
ATOM 748 C CA . ASN A 1 92 ? 10.594 10.266 12.125 1 95.81 92 ASN A CA 1
ATOM 749 C C . ASN A 1 92 ? 9.531 10.875 13.031 1 95.81 92 ASN A C 1
ATOM 751 O O . ASN A 1 92 ? 8.922 10.172 13.836 1 95.81 92 ASN A O 1
ATOM 755 N N . SER A 1 93 ? 9.422 12.164 12.891 1 97.38 93 SER A N 1
ATOM 756 C CA . SER A 1 93 ? 8.43 12.93 13.641 1 97.38 93 SER A CA 1
ATOM 757 C C . SER A 1 93 ? 7.434 13.609 12.711 1 97.38 93 SER A C 1
ATOM 759 O O . SER A 1 93 ? 7.641 13.648 11.492 1 97.38 93 SER A O 1
ATOM 761 N N . VAL A 1 94 ? 6.418 14.078 13.344 1 98.5 94 VAL A N 1
ATOM 762 C CA . VAL A 1 94 ? 5.383 14.766 12.578 1 98.5 94 VAL A CA 1
ATOM 763 C C . VAL A 1 94 ? 5.758 16.234 12.414 1 98.5 94 VAL A C 1
ATOM 765 O O . VAL A 1 94 ? 6.141 16.906 13.383 1 98.5 94 VAL A O 1
ATOM 768 N N . THR A 1 95 ? 5.707 16.719 11.211 1 98.25 95 THR A N 1
ATOM 769 C CA . THR A 1 95 ? 5.91 18.125 10.883 1 98.25 95 THR A CA 1
ATOM 770 C C . THR A 1 95 ? 4.66 18.719 10.242 1 98.25 95 THR A C 1
ATOM 772 O O . THR A 1 95 ? 3.664 18.016 10.047 1 98.25 95 THR A O 1
ATOM 775 N N . GLN A 1 96 ? 4.77 19.984 9.891 1 97.69 96 GLN A N 1
ATOM 776 C CA . GLN A 1 96 ? 3.635 20.641 9.25 1 97.69 96 GLN A CA 1
ATOM 777 C C . GLN A 1 96 ? 3.318 20 7.902 1 97.69 96 GLN A C 1
ATOM 779 O O . GLN A 1 96 ? 2.156 19.938 7.504 1 97.69 96 GLN A O 1
ATOM 784 N N . ASP A 1 97 ? 4.309 19.469 7.168 1 97.62 97 ASP A N 1
ATOM 785 C CA . ASP A 1 97 ? 4.094 18.797 5.887 1 97.62 97 ASP A CA 1
ATOM 786 C C . ASP A 1 97 ? 3.162 17.594 6.039 1 97.62 97 ASP A C 1
ATOM 788 O O . ASP A 1 97 ? 2.379 17.297 5.137 1 97.62 97 ASP A O 1
ATOM 792 N N . ASP A 1 98 ? 3.271 16.922 7.137 1 98.56 98 ASP A N 1
ATOM 793 C CA . ASP A 1 98 ? 2.426 15.758 7.387 1 98.56 98 ASP A CA 1
ATOM 794 C C . ASP A 1 98 ? 0.968 16.172 7.574 1 98.56 98 ASP A C 1
ATOM 796 O O . ASP A 1 98 ? 0.063 15.531 7.031 1 98.56 98 ASP A O 1
ATOM 800 N N . LEU A 1 99 ? 0.779 17.219 8.344 1 98.75 99 LEU A N 1
ATOM 801 C CA . LEU A 1 99 ? -0.58 17.703 8.547 1 98.75 99 LEU A CA 1
ATOM 802 C C . LEU A 1 99 ? -1.179 18.203 7.238 1 98.75 99 LEU A C 1
ATOM 804 O O . LEU A 1 99 ? -2.346 17.938 6.941 1 98.75 99 LEU A O 1
ATOM 808 N N . ASP A 1 100 ? -0.386 18.922 6.469 1 98.5 100 ASP A N 1
ATOM 809 C CA . ASP A 1 100 ? -0.857 19.438 5.184 1 98.5 100 ASP A CA 1
ATOM 810 C C . ASP A 1 100 ? -1.238 18.297 4.242 1 98.5 100 ASP A C 1
ATOM 812 O O . ASP A 1 100 ? -2.262 18.359 3.559 1 98.5 100 ASP A O 1
ATOM 816 N N . MET A 1 101 ? -0.413 17.297 4.219 1 98.81 101 MET A N 1
ATOM 817 C CA . MET A 1 101 ? -0.684 16.141 3.371 1 98.81 101 MET A CA 1
ATOM 818 C C . MET A 1 101 ? -1.939 15.398 3.834 1 98.81 101 MET A C 1
ATOM 820 O O . MET A 1 101 ? -2.775 15.016 3.016 1 98.81 101 MET A O 1
ATOM 824 N N . ALA A 1 102 ? -2.055 15.195 5.082 1 98.88 102 ALA A N 1
ATOM 825 C CA . ALA A 1 102 ? -3.223 14.523 5.641 1 98.88 102 ALA A CA 1
ATOM 826 C C . ALA A 1 102 ? -4.508 15.25 5.27 1 98.88 102 ALA A C 1
ATOM 828 O O . ALA A 1 102 ? -5.5 14.625 4.887 1 98.88 102 ALA A O 1
ATOM 829 N N . GLU A 1 103 ? -4.453 16.562 5.391 1 98.88 103 GLU A N 1
ATOM 830 C CA . GLU A 1 103 ? -5.621 17.359 5.039 1 98.88 103 GLU A CA 1
ATOM 831 C C . GLU A 1 103 ? -5.977 17.188 3.562 1 98.88 103 GLU A C 1
ATOM 833 O O . GLU A 1 103 ? -7.148 17.031 3.217 1 98.88 103 GLU A O 1
ATOM 838 N N . ALA A 1 104 ? -5 17.266 2.738 1 98.75 104 ALA A N 1
ATOM 839 C CA . ALA A 1 104 ? -5.219 17.125 1.301 1 98.75 104 ALA A CA 1
ATOM 840 C C . ALA A 1 104 ? -5.797 15.766 0.954 1 98.75 104 ALA A C 1
ATOM 842 O O . ALA A 1 104 ? -6.711 15.656 0.133 1 98.75 104 ALA A O 1
ATOM 843 N N . ILE A 1 105 ? -5.301 14.727 1.542 1 98.88 105 ILE A N 1
ATOM 844 C CA . ILE A 1 105 ? -5.773 13.375 1.285 1 98.88 105 ILE A CA 1
ATOM 845 C C . ILE A 1 105 ? -7.219 13.227 1.762 1 98.88 105 ILE A C 1
ATOM 847 O O . ILE A 1 105 ? -8.047 12.625 1.075 1 98.88 105 ILE A O 1
ATOM 851 N N . GLN A 1 106 ? -7.453 13.789 2.92 1 98.81 106 GLN A N 1
ATOM 852 C CA . GLN A 1 106 ? -8.805 13.742 3.467 1 98.81 106 GLN A CA 1
ATOM 853 C C . GLN A 1 106 ? -9.805 14.398 2.521 1 98.81 106 GLN A C 1
ATOM 855 O O . GLN A 1 106 ? -10.898 13.859 2.291 1 98.81 106 GLN A O 1
ATOM 860 N N . LYS A 1 107 ? -9.492 15.492 2.012 1 98.38 107 LYS A N 1
ATOM 861 C CA . LYS A 1 107 ? -10.359 16.188 1.068 1 98.38 107 LYS A CA 1
ATOM 862 C C . LYS A 1 107 ? -10.57 15.367 -0.199 1 98.38 107 LYS A C 1
ATOM 864 O O . LYS A 1 107 ? -11.688 15.305 -0.724 1 98.38 107 LYS A O 1
ATOM 869 N N . GLN A 1 108 ? -9.5 14.766 -0.678 1 98 108 GLN A N 1
ATOM 870 C CA . GLN A 1 108 ? -9.609 13.93 -1.867 1 98 108 GLN A CA 1
ATOM 871 C C . GLN A 1 108 ? -10.539 12.742 -1.621 1 98 108 GLN A C 1
ATOM 873 O O . GLN A 1 108 ? -11.336 12.375 -2.492 1 98 108 GLN A O 1
ATOM 878 N N . TYR A 1 109 ? -10.383 12.109 -0.494 1 98.5 109 TYR A N 1
ATOM 879 C CA . TYR A 1 109 ? -11.234 10.977 -0.142 1 98.5 109 TYR A CA 1
ATOM 880 C C . TYR A 1 109 ? -12.703 11.367 -0.186 1 98.5 109 TYR A C 1
ATOM 882 O O . TYR A 1 109 ? -13.531 10.648 -0.765 1 98.5 109 TYR A O 1
ATOM 890 N N . HIS A 1 110 ? -13.055 12.5 0.345 1 97.25 110 HIS A N 1
ATOM 891 C CA . HIS A 1 110 ? -14.445 12.938 0.428 1 97.25 110 HIS A CA 1
ATOM 892 C C . HIS A 1 110 ? -14.961 13.391 -0.934 1 97.25 110 HIS A C 1
ATOM 894 O O . HIS A 1 110 ? -16.141 13.242 -1.23 1 97.25 110 HIS A O 1
ATOM 900 N N . GLU A 1 111 ? -14.133 13.859 -1.737 1 95.31 111 GLU A N 1
ATOM 901 C CA . GLU A 1 111 ? -14.523 14.25 -3.086 1 95.31 111 GLU A CA 1
ATOM 902 C C . GLU A 1 111 ? -14.859 13.031 -3.943 1 95.31 111 GLU A C 1
ATOM 904 O O . GLU A 1 111 ? -15.766 13.086 -4.773 1 95.31 111 GLU A O 1
ATOM 909 N N . LEU A 1 112 ? -14.141 11.961 -3.748 1 93.69 112 LEU A N 1
ATOM 910 C CA . LEU A 1 112 ? -14.297 10.773 -4.578 1 93.69 112 LEU A CA 1
ATOM 911 C C . LEU A 1 112 ? -15.445 9.906 -4.078 1 93.69 112 LEU A C 1
ATOM 913 O O . LEU A 1 112 ? -16.062 9.18 -4.859 1 93.69 112 LEU A O 1
ATOM 917 N N . THR A 1 113 ? -15.719 9.867 -2.789 1 86.56 113 THR A N 1
ATOM 918 C CA . THR A 1 113 ? -16.688 8.938 -2.215 1 86.56 113 THR A CA 1
ATOM 919 C C . THR A 1 113 ? -18.047 9.609 -2.041 1 86.56 113 THR A C 1
ATOM 921 O O . THR A 1 113 ? -18.984 9.008 -1.502 1 86.56 113 THR A O 1
ATOM 924 N N . LYS A 1 114 ? -18.25 10.766 -2.482 1 78.69 114 LYS A N 1
ATOM 925 C CA . LYS A 1 114 ? -19.562 11.383 -2.57 1 78.69 114 LYS A CA 1
ATOM 926 C C . LYS A 1 114 ? -20.438 10.68 -3.613 1 78.69 114 LYS A C 1
ATOM 928 O O . LYS A 1 114 ? -19.922 10.18 -4.617 1 78.69 114 LYS A O 1
ATOM 933 N N . MET B 1 1 ? -23.578 -17.5 -9.078 1 38.56 1 MET B N 1
ATOM 934 C CA . MET B 1 1 ? -22.609 -18.5 -9.516 1 38.56 1 MET B CA 1
ATOM 935 C C . MET B 1 1 ? -21.562 -18.75 -8.43 1 38.56 1 MET B C 1
ATOM 937 O O . MET B 1 1 ? -21.047 -17.797 -7.832 1 38.56 1 MET B O 1
ATOM 941 N N . SER B 1 2 ? -21.5 -19.906 -7.867 1 44.66 2 SER B N 1
ATOM 942 C CA . SER B 1 2 ? -20.688 -20.328 -6.738 1 44.66 2 SER B CA 1
ATOM 943 C C . SER B 1 2 ? -19.219 -19.938 -6.93 1 44.66 2 SER B C 1
ATOM 945 O O . SER B 1 2 ? -18.672 -20.109 -8.023 1 44.66 2 SER B O 1
ATOM 947 N N . ARG B 1 3 ? -18.781 -18.875 -6.312 1 57.72 3 ARG B N 1
ATOM 948 C CA . ARG B 1 3 ? -17.391 -18.516 -6.535 1 57.72 3 ARG B CA 1
ATOM 949 C C . ARG B 1 3 ? -16.484 -19.734 -6.414 1 57.72 3 ARG B C 1
ATOM 951 O O . ARG B 1 3 ? -16.594 -20.5 -5.461 1 57.72 3 ARG B O 1
ATOM 958 N N . ARG B 1 4 ? -15.969 -20.281 -7.504 1 63.44 4 ARG B N 1
ATOM 959 C CA . ARG B 1 4 ? -15.062 -21.422 -7.508 1 63.44 4 ARG B CA 1
ATOM 960 C C . ARG B 1 4 ? -13.93 -21.234 -6.512 1 63.44 4 ARG B C 1
ATOM 962 O O . ARG B 1 4 ? -13.18 -20.25 -6.602 1 63.44 4 ARG B O 1
ATOM 969 N N . VAL B 1 5 ? -14.094 -21.922 -5.359 1 76.38 5 VAL B N 1
ATOM 970 C CA . VAL B 1 5 ? -13 -21.938 -4.391 1 76.38 5 VAL B CA 1
ATOM 971 C C . VAL B 1 5 ? -11.883 -22.844 -4.891 1 76.38 5 VAL B C 1
ATOM 973 O O . VAL B 1 5 ? -12.094 -24.031 -5.133 1 76.38 5 VAL B O 1
ATOM 976 N N . LEU B 1 6 ? -10.727 -22.312 -5.289 1 87.88 6 LEU B N 1
ATOM 977 C CA . LEU B 1 6 ? -9.57 -23.078 -5.707 1 87.88 6 LEU B CA 1
ATOM 978 C C . LEU B 1 6 ? -8.961 -23.828 -4.527 1 87.88 6 LEU B C 1
ATOM 980 O O . LEU B 1 6 ? -8.945 -23.312 -3.404 1 87.88 6 LEU B O 1
ATOM 984 N N . PRO B 1 7 ? -8.523 -24.984 -4.781 1 94.06 7 PRO B N 1
ATOM 985 C CA . PRO B 1 7 ? -7.883 -25.734 -3.691 1 94.06 7 PRO B CA 1
ATOM 986 C C . PRO B 1 7 ? -6.539 -25.141 -3.279 1 94.06 7 PRO B C 1
ATOM 988 O O . PRO B 1 7 ? -5.797 -24.641 -4.125 1 94.06 7 PRO B O 1
ATOM 991 N N . ALA B 1 8 ? -6.258 -25.344 -2.006 1 96.94 8 ALA B N 1
ATOM 992 C CA . ALA B 1 8 ? -4.922 -25 -1.517 1 96.94 8 ALA B CA 1
ATOM 993 C C . ALA B 1 8 ? -3.865 -25.922 -2.131 1 96.94 8 ALA B C 1
ATOM 995 O O . ALA B 1 8 ? -4.09 -27.125 -2.287 1 96.94 8 ALA B O 1
ATOM 996 N N . LEU B 1 9 ? -2.738 -25.375 -2.436 1 98 9 LEU B N 1
ATOM 997 C CA . LEU B 1 9 ? -1.623 -26.156 -2.959 1 98 9 LEU B CA 1
ATOM 998 C C . LEU B 1 9 ? -0.798 -26.75 -1.823 1 98 9 LEU B C 1
ATOM 1000 O O . LEU B 1 9 ? -0.676 -26.156 -0.755 1 98 9 LEU B O 1
ATOM 1004 N N . HIS B 1 10 ? -0.204 -27.891 -2.137 1 97.38 10 HIS B N 1
ATOM 1005 C CA . HIS B 1 10 ? 0.821 -28.438 -1.247 1 97.38 10 HIS B CA 1
ATOM 1006 C C . HIS B 1 10 ? 2.109 -27.625 -1.341 1 97.38 10 HIS B C 1
ATOM 1008 O O . HIS B 1 10 ? 2.439 -27.094 -2.404 1 97.38 10 HIS B O 1
ATOM 1014 N N . GLU B 1 11 ? 2.822 -27.625 -0.24 1 97.94 11 GLU B N 1
ATOM 1015 C CA . GLU B 1 11 ? 4.035 -26.828 -0.171 1 97.94 11 GLU B CA 1
ATOM 1016 C C . GLU B 1 11 ? 5.008 -27.188 -1.291 1 97.94 11 GLU B C 1
ATOM 1018 O O . GLU B 1 11 ? 5.695 -26.312 -1.829 1 97.94 11 GLU B O 1
ATOM 1023 N N . ILE B 1 12 ? 5.082 -28.438 -1.629 1 98.25 12 ILE B N 1
ATOM 1024 C CA . ILE B 1 12 ? 6.008 -28.875 -2.668 1 98.25 12 ILE B CA 1
ATOM 1025 C C . ILE B 1 12 ? 5.645 -28.203 -3.996 1 98.25 12 ILE B C 1
ATOM 1027 O O . ILE B 1 12 ? 6.523 -27.781 -4.75 1 98.25 12 ILE B O 1
ATOM 1031 N N . ALA B 1 13 ? 4.414 -28.156 -4.293 1 98.44 13 ALA B N 1
ATOM 1032 C CA . ALA B 1 13 ? 3.945 -27.516 -5.516 1 98.44 13 ALA B CA 1
ATOM 1033 C C . ALA B 1 13 ? 4.219 -26.016 -5.484 1 98.44 13 ALA B C 1
ATOM 1035 O O . ALA B 1 13 ? 4.582 -25.422 -6.504 1 98.44 13 ALA B O 1
ATOM 1036 N N . ILE B 1 14 ? 4.047 -25.375 -4.367 1 98.75 14 ILE B N 1
ATOM 1037 C CA . ILE B 1 14 ? 4.301 -23.953 -4.195 1 98.75 14 ILE B CA 1
ATOM 1038 C C . ILE B 1 14 ? 5.773 -23.656 -4.469 1 98.75 14 ILE B C 1
ATOM 1040 O O . ILE B 1 14 ? 6.098 -22.734 -5.23 1 98.75 14 ILE B O 1
ATOM 1044 N N . ARG B 1 15 ? 6.605 -24.438 -3.889 1 98.5 15 ARG B N 1
ATOM 1045 C CA . ARG B 1 15 ? 8.047 -24.234 -4.016 1 98.5 15 ARG B CA 1
ATOM 1046 C C . ARG B 1 15 ? 8.5 -24.438 -5.453 1 98.5 15 ARG B C 1
ATOM 1048 O O . ARG B 1 15 ? 9.367 -23.703 -5.945 1 98.5 15 ARG B O 1
ATOM 1055 N N . GLN B 1 16 ? 7.973 -25.375 -6.094 1 98.62 16 GLN B N 1
ATOM 1056 C CA . GLN B 1 16 ? 8.297 -25.594 -7.5 1 98.62 16 GLN B CA 1
ATOM 1057 C C . GLN B 1 16 ? 7.859 -24.391 -8.344 1 98.62 16 GLN B C 1
ATOM 1059 O O . GLN B 1 16 ? 8.602 -23.953 -9.227 1 98.62 16 GLN B O 1
ATOM 1064 N N . GLY B 1 17 ? 6.629 -23.938 -8.109 1 98.69 17 GLY B N 1
ATOM 1065 C CA . GLY B 1 17 ? 6.168 -22.75 -8.805 1 98.69 17 GLY B CA 1
ATOM 1066 C C . GLY B 1 17 ? 7.066 -21.547 -8.594 1 98.69 17 GLY B C 1
ATOM 1067 O O . GLY B 1 17 ? 7.359 -20.812 -9.539 1 98.69 17 GLY B O 1
ATOM 1068 N N . LEU B 1 18 ? 7.492 -21.391 -7.379 1 98.88 18 LEU B N 1
ATOM 1069 C CA . LEU B 1 18 ? 8.352 -20.266 -7.039 1 98.88 18 LEU B CA 1
ATOM 1070 C C . LEU B 1 18 ? 9.703 -20.375 -7.738 1 98.88 18 LEU B C 1
ATOM 1072 O O . LEU B 1 18 ? 10.305 -19.375 -8.109 1 98.88 18 LEU B O 1
ATOM 1076 N N . GLU B 1 19 ? 10.18 -21.609 -7.824 1 98.69 19 GLU B N 1
ATOM 1077 C CA . GLU B 1 19 ? 11.422 -21.812 -8.562 1 98.69 19 GLU B CA 1
ATOM 1078 C C . GLU B 1 19 ? 11.297 -21.281 -10 1 98.69 19 GLU B C 1
ATOM 1080 O O . GLU B 1 19 ? 12.203 -20.609 -10.5 1 98.69 19 GLU B O 1
ATOM 1085 N N . ASN B 1 20 ? 10.25 -21.625 -10.633 1 98.56 20 ASN B N 1
ATOM 1086 C CA . ASN B 1 20 ? 10.016 -21.156 -11.992 1 98.56 20 ASN B CA 1
ATOM 1087 C C . ASN B 1 20 ? 9.914 -19.641 -12.062 1 98.56 20 ASN B C 1
ATOM 1089 O O . ASN B 1 20 ? 10.492 -19.016 -12.953 1 98.56 20 ASN B O 1
ATOM 1093 N N . ILE B 1 21 ? 9.234 -19.016 -11.195 1 98.81 21 ILE B N 1
ATOM 1094 C CA . ILE B 1 21 ? 9.039 -17.578 -11.172 1 98.81 21 ILE B CA 1
ATOM 1095 C C . ILE B 1 21 ? 10.375 -16.875 -10.914 1 98.81 21 ILE B C 1
ATOM 1097 O O . ILE B 1 21 ? 10.719 -15.906 -11.586 1 98.81 21 ILE B O 1
ATOM 1101 N N . ASN B 1 22 ? 11.102 -17.422 -9.992 1 98.75 22 ASN B N 1
ATOM 1102 C CA . ASN B 1 22 ? 12.336 -16.766 -9.555 1 98.75 22 ASN B CA 1
ATOM 1103 C C . ASN B 1 22 ? 13.43 -16.891 -10.609 1 98.75 22 ASN B C 1
ATOM 1105 O O . ASN B 1 22 ? 14.406 -16.125 -10.578 1 98.75 22 ASN B O 1
ATOM 1109 N N . GLN B 1 23 ? 13.25 -17.734 -11.516 1 98.38 23 GLN B N 1
ATOM 1110 C CA . GLN B 1 23 ? 14.188 -17.828 -12.633 1 98.38 23 GLN B CA 1
ATOM 1111 C C . GLN B 1 23 ? 14.102 -16.609 -13.539 1 98.38 23 GLN B C 1
ATOM 1113 O O . GLN B 1 23 ? 15.031 -16.312 -14.289 1 98.38 23 GLN B O 1
ATOM 1118 N N . LEU B 1 24 ? 12.984 -15.977 -13.484 1 97.56 24 LEU B N 1
ATOM 1119 C CA . LEU B 1 24 ? 12.805 -14.781 -14.297 1 97.56 24 LEU B CA 1
ATOM 1120 C C . LEU B 1 24 ? 13.742 -13.672 -13.859 1 97.56 24 LEU B C 1
ATOM 1122 O O . LEU B 1 24 ? 13.992 -12.727 -14.609 1 97.56 24 LEU B O 1
ATOM 1126 N N . GLY B 1 25 ? 14.211 -13.672 -12.562 1 97.31 25 GLY B N 1
ATOM 1127 C CA . GLY B 1 25 ? 15.172 -12.68 -12.086 1 97.31 25 GLY B CA 1
ATOM 1128 C C . GLY B 1 25 ? 14.906 -12.242 -10.656 1 97.31 25 GLY B C 1
ATOM 1129 O O . GLY B 1 25 ? 13.953 -12.695 -10.023 1 97.31 25 GLY B O 1
ATOM 1130 N N . TYR B 1 26 ? 15.75 -11.25 -10.234 1 97.88 26 TYR B N 1
ATOM 1131 C CA . TYR B 1 26 ? 15.617 -10.68 -8.898 1 97.88 26 TYR B CA 1
ATOM 1132 C C . TYR B 1 26 ? 14.664 -9.492 -8.914 1 97.88 26 TYR B C 1
ATOM 1134 O O . TYR B 1 26 ? 14.531 -8.805 -9.93 1 97.88 26 TYR B O 1
ATOM 1142 N N . PRO B 1 27 ? 14.086 -9.289 -7.73 1 98.62 27 PRO B N 1
ATOM 1143 C CA . PRO B 1 27 ? 14.125 -10.047 -6.477 1 98.62 27 PRO B CA 1
ATOM 1144 C C . PRO B 1 27 ? 13.312 -11.336 -6.535 1 98.62 27 PRO B C 1
ATOM 1146 O O . PRO B 1 27 ? 12.539 -11.539 -7.477 1 98.62 27 PRO B O 1
ATOM 1149 N N . HIS B 1 28 ? 13.445 -12.141 -5.582 1 98.81 28 HIS B N 1
ATOM 1150 C CA . HIS B 1 28 ? 12.789 -13.438 -5.562 1 98.81 28 HIS B CA 1
ATOM 1151 C C . HIS B 1 28 ? 11.539 -13.414 -4.695 1 98.81 28 HIS B C 1
ATOM 1153 O O . HIS B 1 28 ? 11.531 -12.812 -3.619 1 98.81 28 HIS B O 1
ATOM 1159 N N . TRP B 1 29 ? 10.547 -14.055 -5.172 1 98.94 29 TRP B N 1
ATOM 1160 C CA . TRP B 1 29 ? 9.367 -14.367 -4.363 1 98.94 29 TRP B CA 1
ATOM 1161 C C . TRP B 1 29 ? 9.688 -15.461 -3.344 1 98.94 29 TRP B C 1
ATOM 1163 O O . TRP B 1 29 ? 10.469 -16.375 -3.619 1 98.94 29 TRP B O 1
ATOM 1173 N N . SER B 1 30 ? 9.008 -15.359 -2.24 1 98.88 30 SER B N 1
ATOM 1174 C CA . SER B 1 30 ? 9.195 -16.344 -1.171 1 98.88 30 SER B CA 1
ATOM 1175 C C . SER B 1 30 ? 7.863 -16.828 -0.626 1 98.88 30 SER B C 1
ATOM 1177 O O . SER B 1 30 ? 6.836 -16.156 -0.787 1 98.88 30 SER B O 1
ATOM 1179 N N . PHE B 1 31 ? 7.902 -18.016 -0.029 1 98.81 31 PHE B N 1
ATOM 1180 C CA . PHE B 1 31 ? 6.781 -18.594 0.696 1 98.81 31 PHE B CA 1
ATOM 1181 C C . PHE B 1 31 ? 6.938 -18.375 2.197 1 98.81 31 PHE B C 1
ATOM 1183 O O . PHE B 1 31 ? 7.965 -18.75 2.775 1 98.81 31 PHE B O 1
ATOM 1190 N N . VAL B 1 32 ? 5.934 -17.75 2.77 1 98.44 32 VAL B N 1
ATOM 1191 C CA . VAL B 1 32 ? 6.004 -17.453 4.195 1 98.44 32 VAL B CA 1
ATOM 1192 C C . VAL B 1 32 ? 4.738 -17.938 4.895 1 98.44 32 VAL B C 1
ATOM 1194 O O . VAL B 1 32 ? 3.641 -17.844 4.344 1 98.44 32 VAL B O 1
ATOM 1197 N N . LYS B 1 33 ? 4.871 -18.484 6.031 1 97.19 33 LYS B N 1
ATOM 1198 C CA . LYS B 1 33 ? 3.76 -18.828 6.914 1 97.19 33 LYS B CA 1
ATOM 1199 C C . LYS B 1 33 ? 3.619 -17.812 8.039 1 97.19 33 LYS B C 1
ATOM 1201 O O . LYS B 1 33 ? 4.559 -17.594 8.812 1 97.19 33 LYS B O 1
ATOM 1206 N N . LEU B 1 34 ? 2.535 -17.219 8.047 1 95.94 34 LEU B N 1
ATOM 1207 C CA . LEU B 1 34 ? 2.236 -16.25 9.086 1 95.94 34 LEU B CA 1
ATOM 1208 C C . LEU B 1 34 ? 1.492 -16.891 10.242 1 95.94 34 LEU B C 1
ATOM 1210 O O . LEU B 1 34 ? 0.636 -17.766 10.031 1 95.94 34 LEU B O 1
ATOM 1214 N N . ASP B 1 35 ? 1.737 -16.391 11.406 1 94.62 35 ASP B N 1
ATOM 1215 C CA . ASP B 1 35 ? 1.128 -16.984 12.602 1 94.62 35 ASP B CA 1
ATOM 1216 C C . ASP B 1 35 ? -0.105 -16.188 13.031 1 94.62 35 ASP B C 1
ATOM 1218 O O . ASP B 1 35 ? -1.064 -16.766 13.555 1 94.62 35 ASP B O 1
ATOM 1222 N N . GLU B 1 36 ? -0.071 -14.852 12.844 1 89.38 36 GLU B N 1
ATOM 1223 C CA . GLU B 1 36 ? -1.152 -14 13.336 1 89.38 36 GLU B CA 1
ATOM 1224 C C . GLU B 1 36 ? -1.496 -12.906 12.336 1 89.38 36 GLU B C 1
ATOM 1226 O O . GLU B 1 36 ? -0.721 -11.969 12.141 1 89.38 36 GLU B O 1
ATOM 1231 N N . PRO B 1 37 ? -2.711 -13.102 11.883 1 88.94 37 PRO B N 1
ATOM 1232 C CA . PRO B 1 37 ? -3.512 -14.328 11.789 1 88.94 37 PRO B CA 1
ATOM 1233 C C . PRO B 1 37 ? -2.832 -15.414 10.969 1 88.94 37 PRO B C 1
ATOM 1235 O O . PRO B 1 37 ? -1.959 -15.117 10.148 1 88.94 37 PRO B O 1
ATOM 1238 N N . PRO B 1 38 ? -3.158 -16.594 11.172 1 93.56 38 PRO B N 1
ATOM 1239 C CA . PRO B 1 38 ? -2.527 -17.672 10.406 1 93.56 38 PRO B CA 1
ATOM 1240 C C . PRO B 1 38 ? -2.805 -17.562 8.906 1 93.56 38 PRO B C 1
ATOM 1242 O O . PRO B 1 38 ? -3.957 -17.406 8.5 1 93.56 38 PRO B O 1
ATOM 1245 N N . ALA B 1 39 ? -1.767 -17.578 8.125 1 96.5 39 ALA B N 1
ATOM 1246 C CA . ALA B 1 39 ? -1.886 -17.5 6.668 1 96.5 39 ALA B CA 1
ATOM 1247 C C . ALA B 1 39 ? -0.616 -18 5.988 1 96.5 39 ALA B C 1
ATOM 1249 O O . ALA B 1 39 ? 0.475 -17.922 6.555 1 96.5 39 ALA B O 1
ATOM 1250 N N . HIS B 1 40 ? -0.804 -18.594 4.855 1 97.69 40 HIS B N 1
ATOM 1251 C CA . HIS B 1 40 ? 0.277 -18.844 3.904 1 97.69 40 HIS B CA 1
ATOM 1252 C C . HIS B 1 40 ? 0.281 -17.781 2.801 1 97.69 40 HIS B C 1
ATOM 1254 O O . HIS B 1 40 ? -0.746 -17.547 2.164 1 97.69 40 HIS B O 1
ATOM 1260 N N . VAL B 1 41 ? 1.467 -17.219 2.619 1 98.5 41 VAL B N 1
ATOM 1261 C CA . VAL B 1 41 ? 1.482 -16.125 1.642 1 98.5 41 VAL B CA 1
ATOM 1262 C C . VAL B 1 41 ? 2.721 -16.25 0.757 1 98.5 41 VAL B C 1
ATOM 1264 O O . VAL B 1 41 ? 3.74 -16.797 1.176 1 98.5 41 VAL B O 1
ATOM 1267 N N . LEU B 1 42 ? 2.561 -15.82 -0.46 1 98.94 42 LEU B N 1
ATOM 1268 C CA . LEU B 1 42 ? 3.703 -15.453 -1.292 1 98.94 42 LEU B CA 1
ATOM 1269 C C . LEU B 1 42 ? 4.078 -13.992 -1.091 1 98.94 42 LEU B C 1
ATOM 1271 O O . LEU B 1 42 ? 3.203 -13.133 -1.004 1 98.94 42 LEU B O 1
ATOM 1275 N N . THR B 1 43 ? 5.355 -13.727 -0.981 1 98.94 43 THR B N 1
ATOM 1276 C CA . THR B 1 43 ? 5.754 -12.352 -0.726 1 98.94 43 THR B CA 1
ATOM 1277 C C . THR B 1 43 ? 6.98 -11.977 -1.554 1 98.94 43 THR B C 1
ATOM 1279 O O . THR B 1 43 ? 7.758 -12.852 -1.943 1 98.94 43 THR B O 1
ATOM 1282 N N . VAL B 1 44 ? 7.133 -10.695 -1.843 1 98.94 44 VAL B N 1
ATOM 1283 C CA . VAL B 1 44 ? 8.289 -10.156 -2.553 1 98.94 44 VAL B CA 1
ATOM 1284 C C . VAL B 1 44 ? 8.523 -8.711 -2.139 1 98.94 44 VAL B C 1
ATOM 1286 O O . VAL B 1 44 ? 7.605 -8.031 -1.677 1 98.94 44 VAL B O 1
ATOM 1289 N N . HIS B 1 45 ? 9.719 -8.281 -2.207 1 98.88 45 HIS B N 1
ATOM 1290 C CA . HIS B 1 45 ? 10.125 -6.902 -1.945 1 98.88 45 HIS B CA 1
ATOM 1291 C C . HIS B 1 45 ? 10.789 -6.281 -3.172 1 98.88 45 HIS B C 1
ATOM 1293 O O . HIS B 1 45 ? 11.875 -6.695 -3.576 1 98.88 45 HIS B O 1
ATOM 1299 N N . TYR B 1 46 ? 10.156 -5.273 -3.74 1 98.88 46 TYR B N 1
ATOM 1300 C CA . TYR B 1 46 ? 10.703 -4.555 -4.883 1 98.88 46 TYR B CA 1
ATOM 1301 C C . TYR B 1 46 ? 11.258 -3.197 -4.465 1 98.88 46 TYR B C 1
ATOM 1303 O O . TYR B 1 46 ? 10.781 -2.605 -3.49 1 98.88 46 TYR B O 1
ATOM 1311 N N . GLN B 1 47 ? 12.258 -2.75 -5.156 1 98.62 47 GLN B N 1
ATOM 1312 C CA . GLN B 1 47 ? 12.75 -1.376 -5.117 1 98.62 47 GLN B CA 1
ATOM 1313 C C . GLN B 1 47 ? 12.906 -0.808 -6.523 1 98.62 47 GLN B C 1
ATOM 1315 O O . GLN B 1 47 ? 13.594 -1.399 -7.363 1 98.62 47 GLN B O 1
ATOM 1320 N N . LEU B 1 48 ? 12.258 0.277 -6.746 1 98.5 48 LEU B N 1
ATOM 1321 C CA . LEU B 1 48 ? 12.312 0.891 -8.07 1 98.5 48 LEU B CA 1
ATOM 1322 C C . LEU B 1 48 ? 13.156 2.164 -8.039 1 98.5 48 LEU B C 1
ATOM 1324 O O . LEU B 1 48 ? 13.711 2.523 -6.996 1 98.5 48 LEU B O 1
ATOM 1328 N N . LYS B 1 49 ? 13.297 2.818 -9.156 1 97.75 49 LYS B N 1
ATOM 1329 C CA . LYS B 1 49 ? 14.25 3.91 -9.328 1 97.75 49 LYS B CA 1
ATOM 1330 C C . LYS B 1 49 ? 13.789 5.16 -8.578 1 97.75 49 LYS B C 1
ATOM 1332 O O . LYS B 1 49 ? 14.602 5.852 -7.961 1 97.75 49 LYS B O 1
ATOM 1337 N N . ASN B 1 50 ? 12.562 5.504 -8.742 1 97.88 50 ASN B N 1
ATOM 1338 C CA . ASN B 1 50 ? 11.969 6.695 -8.141 1 97.88 50 ASN B CA 1
ATOM 1339 C C . ASN B 1 50 ? 10.469 6.539 -7.949 1 97.88 50 ASN B C 1
ATOM 1341 O O . ASN B 1 50 ? 9.898 5.484 -8.25 1 97.88 50 ASN B O 1
ATOM 1345 N N . PHE B 1 51 ? 9.875 7.578 -7.379 1 98.12 51 PHE B N 1
ATOM 1346 C CA . PHE B 1 51 ? 8.453 7.531 -7.059 1 98.12 51 PHE B CA 1
ATOM 1347 C C . PHE B 1 51 ? 7.621 7.371 -8.32 1 98.12 51 PHE B C 1
ATOM 1349 O O . PHE B 1 51 ? 6.66 6.598 -8.344 1 98.12 51 PHE B O 1
ATOM 1356 N N . LYS B 1 52 ? 7.984 8.062 -9.359 1 97.88 52 LYS B N 1
ATOM 1357 C CA . LYS B 1 52 ? 7.238 8.008 -10.617 1 97.88 52 LYS B CA 1
ATOM 1358 C C . LYS B 1 52 ? 7.203 6.594 -11.18 1 97.88 52 LYS B C 1
ATOM 1360 O O . LYS B 1 52 ? 6.137 6.078 -11.523 1 97.88 52 LYS B O 1
ATOM 1365 N N . THR B 1 53 ? 8.32 5.949 -11.273 1 98.31 53 THR B N 1
ATOM 1366 C CA . THR B 1 53 ? 8.414 4.594 -11.797 1 98.31 53 THR B CA 1
ATOM 1367 C C . THR B 1 53 ? 7.695 3.609 -10.875 1 98.31 53 THR B C 1
ATOM 1369 O O . THR B 1 53 ? 7.098 2.637 -11.344 1 98.31 53 THR B O 1
ATOM 1372 N N . THR B 1 54 ? 7.789 3.867 -9.594 1 98.75 54 THR B N 1
ATOM 1373 C CA . THR B 1 54 ? 7.098 3.025 -8.625 1 98.75 54 THR B CA 1
ATOM 1374 C C . THR B 1 54 ? 5.59 3.039 -8.875 1 98.75 54 THR B C 1
ATOM 1376 O O . THR B 1 54 ? 4.953 1.985 -8.906 1 98.75 54 THR B O 1
ATOM 1379 N N . TRP B 1 55 ? 5.059 4.195 -9.125 1 98.69 55 TRP B N 1
ATOM 1380 C CA . TRP B 1 55 ? 3.611 4.273 -9.281 1 98.69 55 TRP B CA 1
ATOM 1381 C C . TRP B 1 55 ? 3.184 3.754 -10.648 1 98.69 55 TRP B C 1
ATOM 1383 O O . TRP B 1 55 ? 2.1 3.184 -10.797 1 98.69 55 TRP B O 1
ATOM 1393 N N . GLU B 1 56 ? 4.035 3.883 -11.625 1 98.56 56 GLU B N 1
ATOM 1394 C CA . GLU B 1 56 ? 3.773 3.215 -12.891 1 98.56 56 GLU B CA 1
ATOM 1395 C C . GLU B 1 56 ? 3.668 1.704 -12.711 1 98.56 56 GLU B C 1
ATOM 1397 O O . GLU B 1 56 ? 2.758 1.07 -13.25 1 98.56 56 GLU B O 1
ATOM 1402 N N . PHE B 1 57 ? 4.594 1.162 -12 1 98.88 57 PHE B N 1
ATOM 1403 C CA . PHE B 1 57 ? 4.59 -0.266 -11.703 1 98.88 57 PHE B CA 1
ATOM 1404 C C . PHE B 1 57 ? 3.332 -0.658 -10.938 1 98.88 57 PHE B C 1
ATOM 1406 O O . PHE B 1 57 ? 2.666 -1.635 -11.289 1 98.88 57 PHE B O 1
ATOM 1413 N N . LEU B 1 58 ? 2.965 0.123 -9.938 1 98.88 58 LEU B N 1
ATOM 1414 C CA . LEU B 1 58 ? 1.801 -0.18 -9.117 1 98.88 58 LEU B CA 1
ATOM 1415 C C . LEU B 1 58 ? 0.518 -0.108 -9.938 1 98.88 58 LEU B C 1
ATOM 1417 O O . LEU B 1 58 ? -0.394 -0.916 -9.742 1 98.88 58 LEU B O 1
ATOM 1421 N N . ASN B 1 59 ? 0.466 0.836 -10.844 1 98.81 59 ASN B N 1
ATOM 1422 C CA . ASN B 1 59 ? -0.689 0.897 -11.727 1 98.81 59 ASN B CA 1
ATOM 1423 C C . ASN B 1 59 ? -0.775 -0.338 -12.625 1 98.81 59 ASN B C 1
ATOM 1425 O O . ASN B 1 59 ? -1.868 -0.838 -12.898 1 98.81 59 ASN B O 1
ATOM 1429 N N . SER B 1 60 ? 0.332 -0.808 -13.094 1 98.62 60 SER B N 1
ATOM 1430 C CA . SER B 1 60 ? 0.337 -2.023 -13.898 1 98.62 60 SER B CA 1
ATOM 1431 C C . SER B 1 60 ? -0.102 -3.232 -13.086 1 98.62 60 SER B C 1
ATOM 1433 O O . SER B 1 60 ? -0.807 -4.109 -13.586 1 98.62 60 SER B O 1
ATOM 1435 N N . VAL B 1 61 ? 0.33 -3.318 -11.867 1 98.81 61 VAL B N 1
ATOM 1436 C CA . VAL B 1 61 ? -0.076 -4.395 -10.969 1 98.81 61 VAL B CA 1
ATOM 1437 C C . VAL B 1 61 ? -1.584 -4.332 -10.734 1 98.81 61 VAL B C 1
ATOM 1439 O O . VAL B 1 61 ? -2.256 -5.367 -10.703 1 98.81 61 VAL B O 1
ATOM 1442 N N . ALA B 1 62 ? -2.092 -3.143 -10.562 1 98.81 62 ALA B N 1
ATOM 1443 C CA . ALA B 1 62 ? -3.529 -2.969 -10.367 1 98.81 62 ALA B CA 1
ATOM 1444 C C . ALA B 1 62 ? -4.316 -3.475 -11.57 1 98.81 62 ALA B C 1
ATOM 1446 O O . ALA B 1 62 ? -5.379 -4.082 -11.414 1 98.81 62 ALA B O 1
ATOM 1447 N N . GLU B 1 63 ? -3.828 -3.199 -12.695 1 98.38 63 GLU B N 1
ATOM 1448 C CA . GLU B 1 63 ? -4.477 -3.689 -13.906 1 98.38 63 GLU B CA 1
ATOM 1449 C C . GLU B 1 63 ? -4.48 -5.215 -13.953 1 98.38 63 GLU B C 1
ATOM 1451 O O . GLU B 1 63 ? -5.484 -5.828 -14.328 1 98.38 63 GLU B O 1
ATOM 1456 N N . LEU B 1 64 ? -3.383 -5.836 -13.648 1 98.38 64 LEU B N 1
ATOM 1457 C CA . LEU B 1 64 ? -3.305 -7.293 -13.578 1 98.38 64 LEU B CA 1
ATOM 1458 C C . LEU B 1 64 ? -4.312 -7.84 -12.57 1 98.38 64 LEU B C 1
ATOM 1460 O O . LEU B 1 64 ? -5.004 -8.82 -12.852 1 98.38 64 LEU B O 1
ATOM 1464 N N . ALA B 1 65 ? -4.383 -7.23 -11.406 1 98.44 65 ALA B N 1
ATOM 1465 C CA . ALA B 1 65 ? -5.273 -7.664 -10.328 1 98.44 65 ALA B CA 1
ATOM 1466 C C . ALA B 1 65 ? -6.734 -7.621 -10.781 1 98.44 65 ALA B C 1
ATOM 1468 O O . ALA B 1 65 ? -7.496 -8.555 -10.531 1 98.44 65 ALA B O 1
ATOM 1469 N N . ALA B 1 66 ? -7.039 -6.516 -11.469 1 97.94 66 ALA B N 1
ATOM 1470 C CA . ALA B 1 66 ? -8.398 -6.363 -11.977 1 97.94 66 ALA B CA 1
ATOM 1471 C C . ALA B 1 66 ? -8.719 -7.426 -13.023 1 97.94 66 ALA B C 1
ATOM 1473 O O . ALA B 1 66 ? -9.797 -8.023 -13 1 97.94 66 ALA B O 1
ATOM 1474 N N . SER B 1 67 ? -7.789 -7.672 -13.852 1 97.38 67 SER B N 1
ATOM 1475 C CA . SER B 1 67 ? -7.984 -8.609 -14.953 1 97.38 67 SER B CA 1
ATOM 1476 C C . SER B 1 67 ? -8.109 -10.039 -14.438 1 97.38 67 SER B C 1
ATOM 1478 O O . SER B 1 67 ? -8.906 -10.82 -14.961 1 97.38 67 SER B O 1
ATOM 1480 N N . LYS B 1 68 ? -7.414 -10.398 -13.406 1 96 68 LYS B N 1
ATOM 1481 C CA . LYS B 1 68 ? -7.363 -11.766 -12.891 1 96 68 LYS B CA 1
ATOM 1482 C C . LYS B 1 68 ? -8.336 -11.953 -11.734 1 96 68 LYS B C 1
ATOM 1484 O O . LYS B 1 68 ? -8.523 -13.07 -11.242 1 96 68 LYS B O 1
ATOM 1489 N N . ARG B 1 69 ? -8.883 -10.828 -11.305 1 95.31 69 ARG B N 1
ATOM 1490 C CA . ARG B 1 69 ? -9.773 -10.828 -10.156 1 95.31 69 ARG 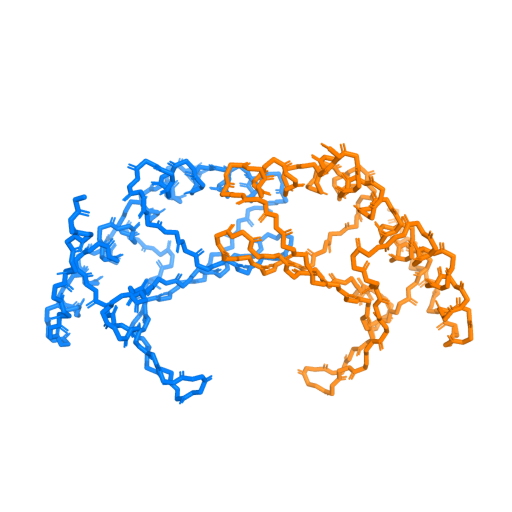B CA 1
ATOM 1491 C C . ARG B 1 69 ? -9.102 -11.438 -8.93 1 95.31 69 ARG B C 1
ATOM 1493 O O . ARG B 1 69 ? -9.688 -12.281 -8.25 1 95.31 69 ARG B O 1
ATOM 1500 N N . HIS B 1 70 ? -7.938 -11.172 -8.742 1 96.75 70 HIS B N 1
ATOM 1501 C CA . HIS B 1 70 ? -7.102 -11.578 -7.621 1 96.75 70 HIS B CA 1
ATOM 1502 C C . HIS B 1 70 ? -6.262 -10.414 -7.105 1 96.75 70 HIS B C 1
ATOM 1504 O O . HIS B 1 70 ? -5.324 -9.977 -7.777 1 96.75 70 HIS B O 1
ATOM 1510 N N . HIS B 1 71 ? -6.645 -9.969 -5.93 1 97.44 71 HIS B N 1
ATOM 1511 C CA . HIS B 1 71 ? -6.105 -8.703 -5.445 1 97.44 71 HIS B CA 1
ATOM 1512 C C . HIS B 1 71 ? -5.023 -8.93 -4.395 1 97.44 71 HIS B C 1
ATOM 1514 O O . HIS B 1 71 ? -5.27 -9.57 -3.371 1 97.44 71 HIS B O 1
ATOM 1520 N N . PRO B 1 72 ? -3.863 -8.359 -4.641 1 98.62 72 PRO B N 1
ATOM 1521 C CA . PRO B 1 72 ? -2.779 -8.461 -3.664 1 98.62 72 PRO B CA 1
ATOM 1522 C C . PRO B 1 72 ? -2.936 -7.484 -2.502 1 98.62 72 PRO B C 1
ATOM 1524 O O . PRO B 1 72 ? -3.711 -6.527 -2.594 1 98.62 72 PRO B O 1
ATOM 1527 N N . THR B 1 73 ? -2.252 -7.797 -1.425 1 98.44 73 THR B N 1
ATOM 1528 C CA . THR B 1 73 ? -1.905 -6.77 -0.447 1 98.44 73 THR B CA 1
ATOM 1529 C C . THR B 1 73 ? -0.617 -6.055 -0.847 1 98.44 73 THR B C 1
ATOM 1531 O O . THR B 1 73 ? 0.356 -6.695 -1.248 1 98.44 73 THR B O 1
ATOM 1534 N N . ILE B 1 74 ? -0.608 -4.746 -0.778 1 98.94 74 ILE B N 1
ATOM 1535 C CA . ILE B 1 74 ? 0.534 -3.939 -1.194 1 98.94 74 ILE B CA 1
ATOM 1536 C C . ILE B 1 74 ? 0.932 -2.988 -0.067 1 98.94 74 ILE B C 1
ATOM 1538 O O . ILE B 1 74 ? 0.076 -2.332 0.532 1 98.94 74 ILE B O 1
ATOM 1542 N N . ILE B 1 75 ? 2.15 -2.945 0.279 1 98.88 75 ILE B N 1
ATOM 1543 C CA . ILE B 1 75 ? 2.766 -1.93 1.128 1 98.88 75 ILE B CA 1
ATOM 1544 C C . ILE B 1 75 ? 3.82 -1.162 0.334 1 98.88 75 ILE B C 1
ATOM 1546 O O . ILE B 1 75 ? 4.715 -1.765 -0.266 1 98.88 75 ILE B O 1
ATOM 1550 N N . THR B 1 76 ? 3.707 0.156 0.338 1 98.88 76 THR B N 1
ATOM 1551 C CA . THR B 1 76 ? 4.672 0.914 -0.448 1 98.88 76 THR B CA 1
ATOM 1552 C C . THR B 1 76 ? 5.055 2.209 0.266 1 98.88 76 THR B C 1
ATOM 1554 O O . THR B 1 76 ? 4.215 2.836 0.915 1 98.88 76 THR B O 1
ATOM 1557 N N . THR B 1 77 ? 6.254 2.609 0.144 1 98.06 77 THR B N 1
ATOM 1558 C CA . THR B 1 77 ? 6.832 3.877 0.578 1 98.06 77 THR B CA 1
ATOM 1559 C C . THR B 1 77 ? 7.879 4.359 -0.421 1 98.06 77 THR B C 1
ATOM 1561 O O . THR B 1 77 ? 8.93 3.734 -0.583 1 98.06 77 THR B O 1
ATOM 1564 N N . TYR B 1 78 ? 7.559 5.406 -1.045 1 97.5 78 TYR B N 1
ATOM 1565 C CA . TYR B 1 78 ? 8.406 6.023 -2.061 1 97.5 78 TYR B CA 1
ATOM 1566 C C . TYR B 1 78 ? 8.727 5.035 -3.174 1 97.5 78 TYR B C 1
ATOM 1568 O O . TYR B 1 78 ? 7.887 4.758 -4.031 1 97.5 78 TYR B O 1
ATOM 1576 N N . ASN B 1 79 ? 9.891 4.383 -3.068 1 98.5 79 ASN B N 1
ATOM 1577 C CA . ASN B 1 79 ? 10.281 3.531 -4.188 1 98.5 79 ASN B CA 1
ATOM 1578 C C . ASN B 1 79 ? 10.391 2.068 -3.771 1 98.5 79 ASN B C 1
ATOM 1580 O O . ASN B 1 79 ? 10.969 1.253 -4.492 1 98.5 79 ASN B O 1
ATOM 1584 N N . LYS B 1 80 ? 9.859 1.802 -2.578 1 98.81 80 LYS B N 1
ATOM 1585 C CA . LYS B 1 80 ? 9.844 0.438 -2.055 1 98.81 80 LYS B CA 1
ATOM 1586 C C . LYS B 1 80 ? 8.43 -0.149 -2.094 1 98.81 80 LYS B C 1
ATOM 1588 O O . LYS B 1 80 ? 7.465 0.52 -1.725 1 98.81 80 LYS B O 1
ATOM 1593 N N . VAL B 1 81 ? 8.312 -1.408 -2.543 1 98.94 81 VAL B N 1
ATOM 1594 C CA . VAL B 1 81 ? 7.023 -2.066 -2.699 1 98.94 81 VAL B CA 1
ATOM 1595 C C . VAL B 1 81 ? 7.098 -3.49 -2.154 1 98.94 81 VAL B C 1
ATOM 1597 O O . VAL B 1 81 ? 7.887 -4.305 -2.639 1 98.94 81 VAL B O 1
ATOM 1600 N N . ASP B 1 82 ? 6.309 -3.768 -1.205 1 98.94 82 ASP B N 1
ATOM 1601 C CA . ASP B 1 82 ? 6.082 -5.133 -0.735 1 98.94 82 ASP B CA 1
ATOM 1602 C C . ASP B 1 82 ? 4.73 -5.66 -1.218 1 98.94 82 ASP B C 1
ATOM 1604 O O . ASP B 1 82 ? 3.709 -4.984 -1.082 1 98.94 82 ASP B O 1
ATOM 1608 N N . ILE B 1 83 ? 4.738 -6.871 -1.719 1 98.94 83 ILE B N 1
ATOM 1609 C CA . ILE B 1 83 ? 3.5 -7.48 -2.191 1 98.94 83 ILE B CA 1
ATOM 1610 C C . ILE B 1 83 ? 3.291 -8.828 -1.502 1 98.94 83 ILE B C 1
ATOM 1612 O O . ILE B 1 83 ? 4.238 -9.602 -1.339 1 98.94 83 ILE B O 1
ATOM 1616 N N . GLN B 1 84 ? 2.121 -9.07 -1.09 1 98.75 84 GLN B N 1
ATOM 1617 C CA . GLN B 1 84 ? 1.698 -10.359 -0.549 1 98.75 84 GLN B CA 1
ATOM 1618 C C . GLN B 1 84 ? 0.493 -10.906 -1.31 1 98.75 84 GLN B C 1
ATOM 1620 O O . GLN B 1 84 ? -0.422 -10.156 -1.654 1 98.75 84 GLN B O 1
ATOM 1625 N N . LEU B 1 85 ? 0.526 -12.219 -1.539 1 98.69 85 LEU B N 1
ATOM 1626 C CA . LEU B 1 85 ? -0.564 -12.906 -2.219 1 98.69 85 LEU B CA 1
ATOM 1627 C C . LEU B 1 85 ? -1.035 -14.109 -1.406 1 98.69 85 LEU B C 1
ATOM 1629 O O . LEU B 1 85 ? -0.217 -14.891 -0.914 1 98.69 85 LEU B O 1
ATOM 1633 N N . THR B 1 86 ? -2.268 -14.25 -1.25 1 98.06 86 THR B N 1
ATOM 1634 C CA . THR B 1 86 ? -2.951 -15.391 -0.648 1 98.06 86 THR B CA 1
ATOM 1635 C C . THR B 1 86 ? -4.398 -15.469 -1.13 1 98.06 86 THR B C 1
ATOM 1637 O O . THR B 1 86 ? -4.922 -14.508 -1.697 1 98.06 86 THR B O 1
ATOM 1640 N N . THR B 1 87 ? -4.996 -16.625 -0.955 1 96.75 87 THR B N 1
ATOM 1641 C CA . THR B 1 87 ? -6.414 -16.766 -1.275 1 96.75 87 THR B CA 1
ATOM 1642 C C . THR B 1 87 ? -7.25 -16.875 -0.003 1 96.75 87 THR B C 1
ATOM 1644 O O . THR B 1 87 ? -7.203 -17.891 0.693 1 96.75 87 THR B O 1
ATOM 1647 N N . HIS B 1 88 ? -8.016 -15.836 0.171 1 92.31 88 HIS B N 1
ATOM 1648 C CA . HIS B 1 88 ? -8.781 -15.727 1.406 1 92.31 88 HIS B CA 1
ATOM 1649 C C . HIS B 1 88 ? -9.859 -16.812 1.479 1 92.31 88 HIS B C 1
ATOM 1651 O O . HIS B 1 88 ? -10.141 -17.344 2.555 1 92.31 88 HIS B O 1
ATOM 1657 N N . ASP B 1 89 ? -10.406 -17.156 0.34 1 90.44 89 ASP B N 1
ATOM 1658 C CA . ASP B 1 89 ? -11.516 -18.109 0.31 1 90.44 89 ASP B CA 1
ATOM 1659 C C . ASP B 1 89 ? -11.008 -19.547 0.458 1 90.44 89 ASP B C 1
ATOM 1661 O O . ASP B 1 89 ? -11.805 -20.484 0.59 1 90.44 89 ASP B O 1
ATOM 1665 N N . SER B 1 90 ? -9.773 -19.75 0.48 1 92.75 90 SER B N 1
ATOM 1666 C CA . SER B 1 90 ? -9.156 -21.047 0.715 1 92.75 90 SER B CA 1
ATOM 1667 C C . SER B 1 90 ? -8.398 -21.062 2.037 1 92.75 90 SER B C 1
ATOM 1669 O O . SER B 1 90 ? -7.238 -21.484 2.088 1 92.75 90 SER B O 1
ATOM 1671 N N . ASP B 1 91 ? -9.047 -20.469 3.043 1 91.69 91 ASP B N 1
ATOM 1672 C CA . ASP B 1 91 ? -8.508 -20.422 4.398 1 91.69 91 ASP B CA 1
ATOM 1673 C C . ASP B 1 91 ? -7.16 -19.703 4.434 1 91.69 91 ASP B C 1
ATOM 1675 O O . ASP B 1 91 ? -6.219 -20.172 5.078 1 91.69 91 ASP B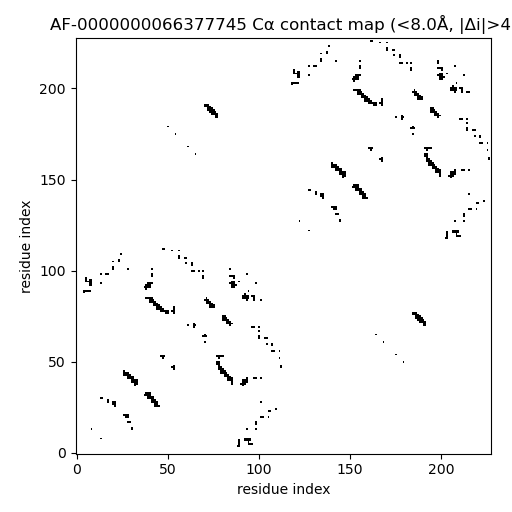 O 1
ATOM 1679 N N . ASN B 1 92 ? -6.969 -18.75 3.643 1 95.69 92 ASN B N 1
ATOM 1680 C CA . ASN B 1 92 ? -5.738 -17.969 3.613 1 95.69 92 ASN B CA 1
ATOM 1681 C C . ASN B 1 92 ? -4.531 -18.828 3.256 1 95.69 92 ASN B C 1
ATOM 1683 O O . ASN B 1 92 ? -3.523 -18.812 3.965 1 95.69 92 ASN B O 1
ATOM 1687 N N . SER B 1 93 ? -4.742 -19.578 2.217 1 97.19 93 SER B N 1
ATOM 1688 C CA . SER B 1 93 ? -3.693 -20.453 1.688 1 97.19 93 SER B CA 1
ATOM 1689 C C . SER B 1 93 ? -3.316 -20.047 0.264 1 97.19 93 SER B C 1
ATOM 1691 O O . SER B 1 93 ? -4.016 -19.266 -0.375 1 97.19 93 SER B O 1
ATOM 1693 N N . VAL B 1 94 ? -2.236 -20.625 -0.126 1 98.44 94 VAL B N 1
ATOM 1694 C CA . VAL B 1 94 ? -1.756 -20.344 -1.477 1 98.44 94 VAL B CA 1
ATOM 1695 C C . VAL B 1 94 ? -2.432 -21.297 -2.467 1 98.44 94 VAL B C 1
ATOM 1697 O O . VAL B 1 94 ? -2.498 -22.5 -2.234 1 98.44 94 VAL B O 1
ATOM 1700 N N . THR B 1 95 ? -2.969 -20.75 -3.514 1 98.19 95 THR B N 1
ATOM 1701 C CA . THR B 1 95 ? -3.547 -21.5 -4.617 1 98.19 95 THR B CA 1
ATOM 1702 C C . THR B 1 95 ? -2.807 -21.203 -5.922 1 98.19 95 THR B C 1
ATOM 1704 O O . THR B 1 95 ? -1.865 -20.422 -5.941 1 98.19 95 THR B O 1
ATOM 1707 N N . GLN B 1 96 ? -3.281 -21.844 -6.977 1 97.69 96 GLN B N 1
ATOM 1708 C CA . GLN B 1 96 ? -2.656 -21.625 -8.273 1 97.69 96 GLN B CA 1
ATOM 1709 C C . GLN B 1 96 ? -2.811 -20.172 -8.719 1 97.69 96 GLN B C 1
ATOM 1711 O O . GLN B 1 96 ? -1.927 -19.625 -9.375 1 97.69 96 GLN B O 1
ATOM 1716 N N . ASP B 1 97 ? -3.898 -19.469 -8.344 1 97.62 97 ASP B N 1
ATOM 1717 C CA . ASP B 1 97 ? -4.113 -18.062 -8.688 1 97.62 97 ASP B CA 1
ATOM 1718 C C . ASP B 1 97 ? -2.994 -17.188 -8.133 1 97.62 97 ASP B C 1
ATOM 1720 O O . ASP B 1 97 ? -2.609 -16.188 -8.75 1 97.62 97 ASP B O 1
ATOM 1724 N N . ASP B 1 98 ? -2.508 -17.531 -6.98 1 98.56 98 ASP B N 1
ATOM 1725 C CA . ASP B 1 98 ? -1.434 -16.766 -6.355 1 98.56 98 ASP B CA 1
ATOM 1726 C C . ASP B 1 98 ? -0.131 -16.906 -7.141 1 98.56 98 ASP B C 1
ATOM 1728 O O . ASP B 1 98 ? 0.569 -15.914 -7.371 1 98.56 98 ASP B O 1
ATOM 1732 N N . LEU B 1 99 ? 0.159 -18.109 -7.527 1 98.75 99 LEU B N 1
ATOM 1733 C CA . LEU B 1 99 ? 1.363 -18.328 -8.32 1 98.75 99 LEU B CA 1
ATOM 1734 C C . LEU B 1 99 ? 1.265 -17.625 -9.672 1 98.75 99 LEU B C 1
ATOM 1736 O O . LEU B 1 99 ? 2.234 -17.016 -10.125 1 98.75 99 LEU B O 1
ATOM 1740 N N . ASP B 1 100 ? 0.109 -17.719 -10.289 1 98.5 100 ASP B N 1
ATOM 1741 C CA . ASP B 1 100 ? -0.097 -17.062 -11.578 1 98.5 100 ASP B CA 1
ATOM 1742 C C . ASP B 1 100 ? 0.067 -15.547 -11.461 1 98.5 100 ASP B C 1
ATOM 1744 O O . ASP B 1 100 ? 0.686 -14.922 -12.32 1 98.5 100 ASP B O 1
ATOM 1748 N N . MET B 1 101 ? -0.487 -15.008 -10.422 1 98.81 101 MET B N 1
ATOM 1749 C CA . MET B 1 101 ? -0.378 -13.57 -10.188 1 98.81 101 MET B CA 1
ATOM 1750 C C . MET B 1 101 ? 1.07 -13.172 -9.922 1 98.81 101 MET B C 1
ATOM 1752 O O . MET B 1 101 ? 1.552 -12.172 -10.461 1 98.81 101 MET B O 1
ATOM 1756 N N . ALA B 1 102 ? 1.723 -13.906 -9.117 1 98.88 102 ALA B N 1
ATOM 1757 C CA . ALA B 1 102 ? 3.121 -13.625 -8.797 1 98.88 102 ALA B CA 1
ATOM 1758 C C . ALA B 1 102 ? 3.98 -13.617 -10.062 1 98.88 102 ALA B C 1
ATOM 1760 O O . ALA B 1 102 ? 4.824 -12.734 -10.234 1 98.88 102 ALA B O 1
ATOM 1761 N N . GLU B 1 103 ? 3.734 -14.586 -10.891 1 98.88 103 GLU B N 1
ATOM 1762 C CA . GLU B 1 103 ? 4.484 -14.656 -12.141 1 98.88 103 GLU B CA 1
ATOM 1763 C C . GLU B 1 103 ? 4.227 -13.43 -13.016 1 98.88 103 GLU B C 1
ATOM 1765 O O . GLU B 1 103 ? 5.16 -12.859 -13.578 1 98.88 103 GLU B O 1
ATOM 1770 N N . ALA B 1 104 ? 3.002 -13.078 -13.133 1 98.75 104 ALA B N 1
ATOM 1771 C CA . ALA B 1 104 ? 2.629 -11.93 -13.945 1 98.75 104 ALA B CA 1
ATOM 1772 C C . ALA B 1 104 ? 3.26 -10.648 -13.406 1 98.75 104 ALA B C 1
ATOM 1774 O O . ALA B 1 104 ? 3.758 -9.82 -14.18 1 98.75 104 ALA B O 1
ATOM 1775 N N 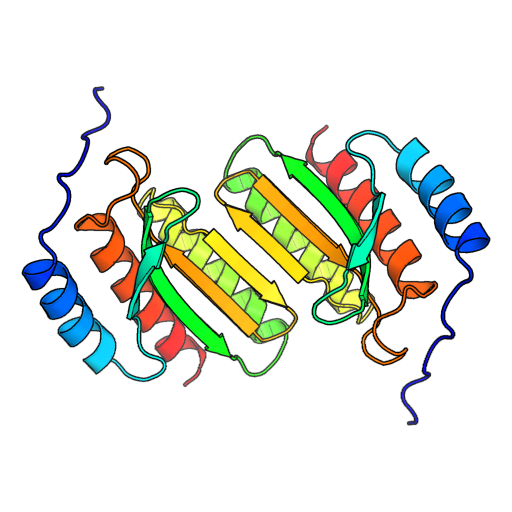. ILE B 1 105 ? 3.258 -10.461 -12.125 1 98.88 105 ILE B N 1
ATOM 1776 C CA . ILE B 1 105 ? 3.826 -9.273 -11.5 1 98.88 105 ILE B CA 1
ATOM 1777 C C . ILE B 1 105 ? 5.336 -9.242 -11.719 1 98.88 105 ILE B C 1
ATOM 1779 O O . ILE B 1 105 ? 5.906 -8.195 -12.023 1 98.88 105 ILE B O 1
ATOM 1783 N N . GLN B 1 106 ? 5.914 -10.406 -11.578 1 98.81 106 GLN B N 1
ATOM 1784 C CA . GLN B 1 106 ? 7.355 -10.508 -11.789 1 98.81 106 GLN B CA 1
ATOM 1785 C C . GLN B 1 106 ? 7.734 -10.086 -13.211 1 98.81 106 GLN B C 1
ATOM 1787 O O . GLN B 1 106 ? 8.711 -9.359 -13.406 1 98.81 106 GLN B O 1
ATOM 1792 N N . LYS B 1 107 ? 7.043 -10.523 -14.141 1 98.38 107 LYS B N 1
ATOM 1793 C CA . LYS B 1 107 ? 7.293 -10.164 -15.539 1 98.38 107 LYS B CA 1
ATOM 1794 C C . LYS B 1 107 ? 7.117 -8.664 -15.758 1 98.38 107 LYS B C 1
ATOM 1796 O O . LYS B 1 107 ? 7.906 -8.039 -16.469 1 98.38 107 LYS B O 1
ATOM 1801 N N . GLN B 1 108 ? 6.078 -8.125 -15.164 1 98 108 GLN B N 1
ATOM 1802 C CA . GLN B 1 108 ? 5.844 -6.688 -15.289 1 98 108 GLN B CA 1
ATOM 1803 C C . GLN B 1 108 ? 6.996 -5.887 -14.68 1 98 108 GLN B C 1
ATOM 1805 O O . GLN B 1 108 ? 7.406 -4.867 -15.234 1 98 108 GLN B O 1
ATOM 1810 N N . TYR B 1 109 ? 7.438 -6.289 -13.523 1 98.5 109 TYR B N 1
ATOM 1811 C CA . TYR B 1 109 ? 8.555 -5.617 -12.867 1 98.5 109 TYR B CA 1
ATOM 1812 C C . TYR B 1 109 ? 9.773 -5.57 -13.781 1 98.5 109 TYR B C 1
ATOM 1814 O O . TYR B 1 109 ? 10.406 -4.52 -13.93 1 98.5 109 TYR B O 1
ATOM 1822 N N . HIS B 1 110 ? 10.086 -6.645 -14.438 1 97.25 110 HIS B N 1
ATOM 1823 C CA . HIS B 1 110 ? 11.273 -6.734 -15.273 1 97.25 110 HIS B CA 1
ATOM 1824 C C . HIS B 1 110 ? 11.086 -5.969 -16.578 1 97.25 110 HIS B C 1
ATOM 1826 O O . HIS B 1 110 ? 12.047 -5.426 -17.125 1 97.25 110 HIS B O 1
ATOM 1832 N N . GLU B 1 111 ? 9.93 -5.883 -17.031 1 95.31 111 GLU B N 1
ATOM 1833 C CA . GLU B 1 111 ? 9.648 -5.109 -18.234 1 95.31 111 GLU B CA 1
ATOM 1834 C C . GLU B 1 111 ? 9.82 -3.615 -17.984 1 95.31 111 GLU B C 1
ATOM 1836 O O . GLU B 1 111 ? 10.281 -2.883 -18.875 1 95.31 111 GLU B O 1
ATOM 1841 N N . LEU B 1 112 ? 9.461 -3.158 -16.812 1 93.75 112 LEU B N 1
ATOM 1842 C CA . LEU B 1 112 ? 9.477 -1.734 -16.5 1 93.75 112 LEU B CA 1
ATOM 1843 C C . LEU B 1 112 ? 10.875 -1.288 -16.062 1 93.75 112 LEU B C 1
ATOM 1845 O O . LEU B 1 112 ? 11.242 -0.125 -16.25 1 93.75 112 LEU B O 1
ATOM 1849 N N . THR B 1 113 ? 11.648 -2.127 -15.422 1 86.81 113 THR B N 1
ATOM 1850 C CA . THR B 1 113 ? 12.922 -1.726 -14.836 1 86.81 113 THR B CA 1
ATOM 1851 C C . THR B 1 113 ? 14.078 -2.041 -15.773 1 86.81 113 THR B C 1
ATOM 1853 O O . THR B 1 113 ? 15.242 -1.846 -15.422 1 86.81 113 THR B O 1
ATOM 1856 N N . LYS B 1 114 ? 13.859 -2.447 -16.922 1 78.81 114 LYS B N 1
ATOM 1857 C CA . LYS B 1 114 ? 14.883 -2.545 -17.969 1 78.81 114 LYS B CA 1
ATOM 1858 C C . LYS B 1 114 ? 15.352 -1.162 -18.406 1 78.81 114 LYS B C 1
ATOM 1860 O O . LYS B 1 114 ? 14.57 -0.206 -18.406 1 78.81 114 LYS B O 1
#

Sequence (228 aa):
MSRRVLPALHEIAIRQGLENINQLGYPHWSFVKLDEPPAHVLTVHYQLKNFKTTWEFLNSVAELAASKRHHPTIITTYNKVDIQLTTHDSDNSVTQDDLDMAEAIQKQYHELTKMSRRVLPALHEIAIRQGLENINQLGYPHWSFVKLDEPPAHVLTVHYQLKNFKTTWEFLNSVAELAASKRHHPTIITTYNKVDIQLTTHDSDNSVTQDDLDMAEAIQKQYHELTK

Solvent-accessible surface area (backbone atoms only — not comparable to full-atom values): 12444 Å² total; per-residue (Å²): 127,80,77,82,68,64,64,62,58,53,66,70,59,51,52,53,52,41,52,60,45,35,69,77,42,85,67,56,63,43,83,47,78,42,75,83,71,64,30,33,32,40,35,38,67,49,74,48,92,36,52,69,57,30,50,52,52,50,53,52,49,50,51,50,22,62,75,69,72,50,66,48,37,39,37,37,45,58,31,35,38,35,40,38,32,50,32,68,82,38,74,25,20,41,29,69,68,40,54,55,48,51,41,53,47,51,52,50,52,55,66,68,72,102,127,81,76,82,69,62,63,63,58,53,66,69,59,50,52,52,52,43,52,60,45,35,68,77,43,86,68,56,63,43,83,48,78,42,76,83,70,64,30,32,31,40,35,37,68,47,74,50,91,37,51,69,56,30,50,52,50,50,52,52,48,48,51,52,22,64,74,67,70,51,65,48,37,40,38,36,43,60,30,36,38,37,42,38,32,50,31,68,83,36,74,24,20,42,28,68,67,39,54,54,49,51,40,53,48,52,52,51,52,54,66,68,72,103

Radius of gyration: 18.93 Å; Cα contacts (8 Å, |Δi|>4): 383; chains: 2; bounding box: 43×52×39 Å

InterPro domains:
  IPR001533 Pterin 4 alpha carbinolamine dehydratase [PF01329] (14-107)
  IPR001533 Pterin 4 alpha carbinolamine dehydratase [PTHR12599] (26-110)
  IPR036428 Pterin 4 alpha carbinolamine dehydratase superfamily [G3DSA:3.30.1360.20] (6-110)
  IPR036428 Pterin 4 alpha carbinolamine dehydratase superfamily [SSF55248] (25-110)

pLDDT: mean 95.49, std 9.36, range [38.56, 98.94]

Secondary structure (DSSP, 8-state):
-----PPPPPHHHHHHHHHHHHTT-SSPPEEEEEETTEEEEEEEEEE-SSHHHHHHHHHHHHHHHHHHT-PPEEEEETTEEEEEE-BGGGTSB--HHHHHHHHHHHHHHHHH--/-----PPPPPHHHHHHHHHHHHTT-SSPPEEEEEETTEEEEEEEEEE-SSHHHHHHHHHHHHHHHHHHT-PPEEEEETTEEEEEE-BGGGTSB--HHHHHHHHHHHHHHHHH--

Foldseek 3Di:
DPPPDFEFDDPVVVVVLQVVLCVLDPDGWDWDFDVVVTAIKIKHKDFADWQVLQVVLVVVLVVLCVVLVFDWDWDDDIGMIMTIGFDVSNVRHDGPSRSVSSSVSSVSRVVSRD/DPPPDFAFDDPVVVVVLQVVLCVLDPDGWDWDFDVVVTAIKIKHKDFADWQVLQVVLVVVLVVLCVVLVFDWDWDDDIGMIMTIGFDVSNVRHDGPSRSVSSSVSSVSSVVSRD